Protein AF-A0A2G9TUS8-F1 (afdb_monomer_lite)

pLDDT: mean 71.27, std 21.04, range [25.28, 97.38]

InterPro domains:
  IPR000742 EGF-like domain [PS00022] (253-264)
  IPR000742 EGF-like domain [PS01186] (253-264)
  IPR001506 Peptidase M12A [PF01400] (153-227)
  IPR001506 Peptidase M12A [PS51864] (151-229)
  IPR024079 Metallopeptidase, catalytic domain superfamily [G3DSA:3.40.390.10] (150-230)

Secondary structure (DSSP, 8-state):
-----------------------PPPHHHHHHHHHHTTT--HHHHHHHHHHHHHHHHHHHHTT--S--------------S-----HHHHHHHTT-GGGSBTTTB---HHHHHHHHHHHTS--S-------TTS-PPGGG-------GGGB--TTS-HHHHGGGPPPPTTT----S---TT-TTSPPTTTT-SSS-SB--SSGGGTTTTT--SPPHHHHHHHHHHTTGGGGGSSS-----TT-EEETTEEEEEE--TT-BSTTS-BPPSSS--EEEE-SS--------S-TT--S--SS------EEEE-HHHHHHTGGG---S---

Foldseek 3Di:
DDDDDDDDDDDDDDDPPPPPDDPDAAPVNVVVCCVVQVNDDQVVLLVLLVVLVVLVVVVVVVVDPDDDDDDDDDDDDDDDDDPDDDLQVVLSNNSNLSSARNRRHNDHPVRSVVSVVVSVPPDDDDDDADDPPPPADVVNDDDDADDPVFFDCVQAPPVGCVVRDGDDPVVDDDPDDDDQQALPFAQQCPRGPDDGRTQDPDNVSNVSHNHNDHFPVNVVVVCVVSVLLVQLVPHAAQAPPPWGQDSVHRPATDEGPQFDDRRSPDGDDDAEDEAEDDPDDDDDDDDDDDPPDPDDDPDDDDHHYHYHYDPVNVVVCPVPDPDDDDD

Organism: Teladorsagia circumcincta (NCBI:txid45464)

Sequence (327 aa):
MNPKTYQAVATVASLFLLLDGVLGLSDDGRTSLIRALRGIDLDERFERLRSLRVVDLDQRSSLAATPMNTTEHGPTEASDGFGGGSIIEKNRLEGVDEYLFEGDINLTEEQLSALEASLNNHTSRRKRQASKTATLWANKKVFYYFDPSFVDLTNVPTENQHNYNKLAATESINYTPYEYGSVMHYDTRSFATSGQSLVPKTPRYLYTMGSQQISFYDIFLINSHYKCHGICAAKGAACVNGGKRNPKNCAVCICPAGYGGALCNLRPAGCGAVVTAGPTWKSKVVTLGHATNMGLRDTYAMCNDWIKVCWSILFRNKTRRTSYDSF

Structure (mmCIF, N/CA/C/O backbone):
data_AF-A0A2G9TUS8-F1
#
_entry.id   AF-A0A2G9TUS8-F1
#
loop_
_atom_site.group_PDB
_atom_site.id
_atom_site.type_symbol
_atom_site.label_atom_id
_atom_site.label_alt_id
_atom_site.label_comp_id
_atom_site.label_asym_id
_atom_site.label_entity_id
_atom_site.label_seq_id
_atom_site.pdbx_PDB_ins_code
_atom_site.Cartn_x
_atom_site.Cartn_y
_atom_site.Cartn_z
_atom_site.occupancy
_atom_site.B_iso_or_equiv
_atom_site.auth_seq_id
_atom_site.auth_comp_id
_atom_site.auth_asym_id
_atom_site.auth_atom_id
_atom_site.pdbx_PDB_model_num
ATOM 1 N N . MET A 1 1 ? 80.531 5.216 61.584 1.00 35.03 1 MET A N 1
ATOM 2 C CA . MET A 1 1 ? 80.504 6.349 60.634 1.00 35.03 1 MET A CA 1
ATOM 3 C C . MET A 1 1 ? 79.061 6.578 60.209 1.00 35.03 1 MET A C 1
ATOM 5 O O . MET A 1 1 ? 78.439 5.650 59.723 1.00 35.03 1 MET A O 1
ATOM 9 N N . ASN A 1 2 ? 78.527 7.771 60.454 1.00 38.47 2 ASN A N 1
ATOM 10 C CA . ASN A 1 2 ? 77.300 8.300 59.848 1.00 38.47 2 ASN A CA 1
ATOM 11 C C . ASN A 1 2 ? 77.746 9.577 59.111 1.00 38.47 2 ASN A C 1
ATOM 13 O O . ASN A 1 2 ? 78.620 10.266 59.654 1.00 38.47 2 ASN A O 1
ATOM 17 N N . PRO A 1 3 ? 77.240 9.889 57.905 1.00 44.94 3 PRO A N 1
ATOM 18 C CA . PRO A 1 3 ? 76.087 10.796 57.866 1.00 44.94 3 PRO A CA 1
ATOM 19 C C . PRO A 1 3 ? 75.086 10.586 56.698 1.00 44.94 3 PRO A C 1
ATOM 21 O O . PRO A 1 3 ? 75.502 10.434 55.559 1.00 44.94 3 PRO A O 1
ATOM 24 N N . LYS A 1 4 ? 73.787 10.761 57.023 1.00 36.94 4 LYS A N 1
ATOM 25 C CA . LYS A 1 4 ? 72.759 11.634 56.372 1.00 36.94 4 LYS A CA 1
ATOM 26 C C . LYS A 1 4 ? 72.312 11.271 54.926 1.00 36.94 4 LYS A C 1
ATOM 28 O O . LYS A 1 4 ? 73.134 10.998 54.075 1.00 36.94 4 LYS A O 1
ATOM 33 N N . THR A 1 5 ? 71.029 11.286 54.533 1.00 34.72 5 THR A N 1
ATOM 34 C CA . THR A 1 5 ? 69.904 12.158 54.939 1.00 34.72 5 THR A CA 1
ATOM 35 C C . THR A 1 5 ? 68.548 11.594 54.464 1.00 34.72 5 THR A C 1
ATOM 37 O O . THR A 1 5 ? 68.479 10.911 53.448 1.00 34.72 5 THR A O 1
ATOM 40 N N . TYR A 1 6 ? 67.488 11.925 55.207 1.00 36.06 6 TYR A N 1
ATOM 41 C CA . TYR A 1 6 ? 66.070 11.584 55.022 1.00 36.06 6 TYR A CA 1
ATOM 42 C C . TYR A 1 6 ? 65.321 12.543 54.073 1.00 36.06 6 TYR A C 1
ATOM 44 O O . TYR A 1 6 ? 65.581 13.741 54.118 1.00 36.06 6 TYR A O 1
ATOM 52 N N . GLN A 1 7 ? 64.300 12.036 53.369 1.00 33.19 7 GLN A N 1
ATOM 53 C CA . GLN A 1 7 ? 63.038 12.707 52.973 1.00 33.19 7 GLN A CA 1
ATOM 54 C C . GLN A 1 7 ? 62.068 11.572 52.568 1.00 33.19 7 GLN A C 1
ATOM 56 O O . GLN A 1 7 ? 62.453 10.729 51.770 1.00 33.19 7 GLN A O 1
ATOM 61 N N . ALA A 1 8 ? 60.922 11.298 53.195 1.00 32.16 8 ALA A N 1
ATOM 62 C CA . ALA A 1 8 ? 59.722 12.075 53.537 1.00 32.16 8 ALA A CA 1
ATOM 63 C C . ALA A 1 8 ? 58.527 11.453 52.778 1.00 32.16 8 ALA A C 1
ATOM 65 O O . ALA A 1 8 ? 58.544 11.306 51.561 1.00 32.16 8 ALA A O 1
ATOM 66 N N . VAL A 1 9 ? 57.521 11.037 53.546 1.00 40.06 9 VAL A N 1
ATOM 67 C CA . VAL A 1 9 ? 56.250 10.425 53.130 1.00 40.06 9 VAL A CA 1
ATOM 68 C C . VAL A 1 9 ? 55.369 11.452 52.409 1.00 40.06 9 VAL A C 1
ATOM 70 O O . VAL A 1 9 ? 55.213 12.553 52.931 1.00 40.06 9 VAL A O 1
ATOM 73 N N . ALA A 1 10 ? 54.722 11.081 51.295 1.00 31.47 10 ALA A N 1
ATOM 74 C CA . ALA A 1 10 ? 53.521 11.766 50.802 1.00 31.47 10 ALA A CA 1
ATOM 75 C C . ALA A 1 10 ? 52.644 10.872 49.889 1.00 31.47 10 ALA A C 1
ATOM 77 O O . ALA A 1 10 ? 52.992 10.582 48.752 1.00 31.47 10 ALA A O 1
ATOM 78 N N . THR A 1 11 ? 51.488 10.485 50.441 1.00 32.66 11 THR A N 1
ATOM 79 C CA . THR A 1 11 ? 50.141 10.483 49.827 1.00 32.66 11 THR A CA 1
ATOM 80 C C . THR A 1 11 ? 49.822 9.658 48.569 1.00 32.66 11 THR A C 1
ATOM 82 O O . THR A 1 11 ? 50.190 9.984 47.447 1.00 32.66 11 THR A O 1
ATOM 85 N N . VAL A 1 12 ? 48.952 8.671 48.811 1.00 41.38 12 VAL A N 1
ATOM 86 C CA . VAL A 1 12 ? 47.925 8.092 47.931 1.00 41.38 12 VAL A CA 1
ATOM 87 C C . VAL A 1 12 ? 47.166 9.170 47.146 1.00 41.38 12 VAL A C 1
ATOM 89 O O . VAL A 1 12 ? 46.595 10.058 47.773 1.00 41.38 12 VAL A O 1
ATOM 92 N N . ALA A 1 13 ? 47.078 9.039 45.819 1.00 32.06 13 ALA A N 1
ATOM 93 C CA . ALA A 1 13 ? 45.882 9.371 45.034 1.00 32.06 13 ALA A CA 1
ATOM 94 C C . ALA A 1 13 ? 46.041 8.946 43.563 1.00 32.06 13 ALA A C 1
ATOM 96 O O . ALA A 1 13 ? 46.988 9.345 42.895 1.00 32.06 13 ALA A O 1
ATOM 97 N N . SER A 1 14 ? 45.033 8.216 43.080 1.00 34.56 14 SER A N 1
ATOM 98 C CA . SER A 1 14 ? 44.522 8.260 41.704 1.00 34.56 14 SER A CA 1
ATOM 99 C C . SER A 1 14 ? 45.434 7.786 40.571 1.00 34.56 14 SER A C 1
ATOM 101 O O . SER A 1 14 ? 46.237 8.554 40.061 1.00 34.56 14 SER A O 1
ATOM 103 N N . LEU A 1 15 ? 45.195 6.563 40.077 1.00 34.81 15 LEU A N 1
ATOM 104 C CA . LEU A 1 15 ? 44.567 6.356 38.758 1.00 34.81 15 LEU A CA 1
ATOM 105 C C . LEU A 1 15 ? 44.289 4.854 38.527 1.00 34.81 15 LEU A C 1
ATOM 107 O O . LEU A 1 15 ? 44.941 4.195 37.726 1.00 34.81 15 LEU A O 1
ATOM 111 N N . PHE A 1 16 ? 43.303 4.293 39.232 1.00 33.28 16 PHE A N 1
ATOM 112 C CA . PHE A 1 16 ? 42.607 3.105 38.728 1.00 33.28 16 PHE A CA 1
ATOM 113 C C . PHE A 1 16 ? 41.528 3.602 37.762 1.00 33.28 16 PHE A C 1
ATOM 115 O O . PHE A 1 16 ? 40.381 3.794 38.151 1.00 33.28 16 PHE A O 1
ATOM 122 N N . LEU A 1 17 ? 41.910 3.875 36.513 1.00 31.77 17 LEU A N 1
ATOM 123 C CA . LEU A 1 17 ? 40.945 3.882 35.419 1.00 31.77 17 LEU A CA 1
ATOM 124 C C . LEU A 1 17 ? 40.905 2.466 34.858 1.00 31.77 17 LEU A C 1
ATOM 126 O O . LEU A 1 17 ? 41.783 2.035 34.112 1.00 31.77 17 LEU A O 1
ATOM 130 N N . LEU A 1 18 ? 39.887 1.743 35.319 1.00 34.03 18 LEU A N 1
ATOM 131 C CA . LEU A 1 18 ? 39.348 0.559 34.677 1.00 34.03 18 LEU A CA 1
ATOM 132 C C . LEU A 1 18 ? 39.069 0.912 33.212 1.00 34.03 18 LEU A C 1
ATOM 134 O O . LEU A 1 18 ? 38.181 1.707 32.910 1.00 34.03 18 LEU A O 1
ATOM 138 N N . LEU A 1 19 ? 39.866 0.345 32.311 1.00 34.72 19 LEU A N 1
ATOM 139 C CA . LEU A 1 19 ? 39.544 0.246 30.894 1.00 34.72 19 LEU A CA 1
ATOM 140 C C . LEU A 1 19 ? 38.446 -0.813 30.741 1.00 34.72 19 LEU A C 1
ATOM 142 O O . LEU A 1 19 ? 38.708 -1.943 30.338 1.00 34.72 19 LEU A O 1
ATOM 146 N N . ASP A 1 20 ? 37.220 -0.437 31.097 1.00 35.97 20 ASP A N 1
ATOM 147 C CA . ASP A 1 20 ? 36.034 -1.079 30.549 1.00 35.97 20 ASP A CA 1
ATOM 148 C C . ASP A 1 20 ? 35.869 -0.578 29.110 1.00 35.97 20 ASP A C 1
ATOM 150 O O . ASP A 1 20 ? 35.885 0.625 28.842 1.00 35.97 20 ASP A O 1
ATOM 154 N N . GLY A 1 21 ? 35.783 -1.519 28.171 1.00 37.66 21 GLY A N 1
ATOM 155 C CA . GLY A 1 21 ? 35.697 -1.280 26.732 1.00 37.66 21 GLY A CA 1
ATOM 156 C C . GLY A 1 21 ? 34.383 -0.634 26.296 1.00 37.66 21 GLY A C 1
ATOM 157 O O . GLY A 1 21 ? 33.575 -1.269 25.623 1.00 37.66 21 GL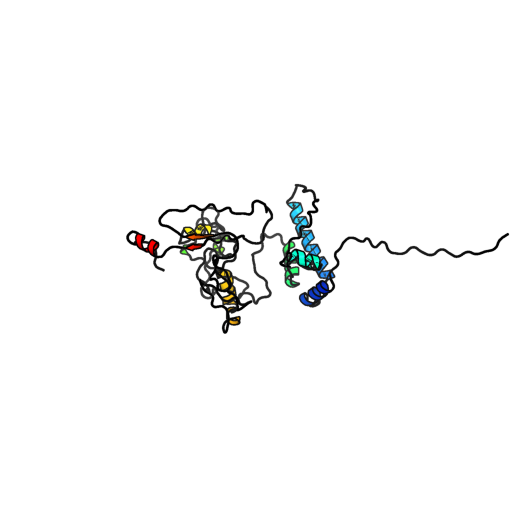Y A O 1
ATOM 158 N N . VAL A 1 22 ? 34.193 0.637 26.639 1.00 45.22 22 VAL A N 1
ATOM 159 C CA . VAL A 1 22 ? 33.219 1.516 25.996 1.00 45.22 22 VAL A CA 1
ATOM 160 C C . VAL A 1 22 ? 33.904 2.089 24.760 1.00 45.22 22 VAL A C 1
ATOM 162 O O . VAL A 1 22 ? 34.866 2.851 24.870 1.00 45.22 22 VAL A O 1
ATOM 165 N N . LEU A 1 23 ? 33.443 1.701 23.570 1.00 54.19 23 LEU A N 1
ATOM 166 C CA . LEU A 1 23 ? 33.715 2.470 22.357 1.00 54.19 23 LEU A CA 1
ATOM 167 C C . LEU A 1 23 ? 33.074 3.844 22.572 1.00 54.19 23 LEU A C 1
ATOM 169 O O . LEU A 1 23 ? 31.870 4.006 22.409 1.00 54.19 23 LEU A O 1
ATOM 173 N N . GLY A 1 24 ? 33.868 4.795 23.061 1.00 69.38 24 GLY A N 1
ATOM 174 C CA . GLY A 1 24 ? 33.411 6.151 23.318 1.00 69.38 24 GLY A CA 1
ATOM 175 C C . GLY A 1 24 ? 32.901 6.797 22.034 1.00 69.38 24 GLY A C 1
ATOM 176 O O . GLY A 1 24 ? 33.440 6.558 20.954 1.00 69.38 24 GLY A O 1
ATOM 177 N N . LEU A 1 25 ? 31.863 7.619 22.175 1.00 81.44 25 LEU A N 1
ATOM 178 C CA . LEU A 1 25 ? 31.284 8.425 21.105 1.00 81.44 25 LEU A CA 1
ATOM 179 C C . LEU A 1 25 ? 32.381 9.142 20.296 1.00 81.44 25 LEU A C 1
ATOM 181 O O . LEU A 1 25 ? 33.168 9.899 20.870 1.00 81.44 25 LEU A O 1
ATOM 185 N N . SER A 1 26 ? 32.419 8.919 18.977 1.00 84.44 26 SER A N 1
ATOM 186 C CA . SER A 1 26 ? 33.416 9.541 18.093 1.00 84.44 26 SER A CA 1
ATOM 187 C C . SER A 1 26 ? 33.215 11.063 18.003 1.00 84.44 26 SER A C 1
ATOM 189 O O . SER A 1 26 ? 32.113 11.565 18.239 1.00 84.44 26 SER A O 1
ATOM 191 N N . ASP A 1 27 ? 34.248 11.830 17.632 1.00 81.44 27 ASP A N 1
ATOM 192 C CA . ASP A 1 27 ? 34.130 13.293 17.463 1.00 81.44 27 ASP A CA 1
ATOM 193 C C . ASP A 1 27 ? 33.103 13.670 16.375 1.00 81.44 27 ASP A C 1
ATOM 195 O O . ASP A 1 27 ? 32.313 14.615 16.526 1.00 81.44 27 ASP A O 1
ATOM 199 N N . ASP A 1 28 ? 33.063 12.884 15.297 1.00 78.38 28 ASP A N 1
ATOM 200 C CA . ASP A 1 28 ? 32.096 13.021 14.208 1.00 78.38 28 ASP A CA 1
ATOM 201 C C . ASP A 1 28 ? 30.682 12.629 14.662 1.00 78.38 28 ASP A C 1
ATOM 203 O O . ASP A 1 28 ? 29.716 13.351 14.384 1.00 78.38 28 ASP A O 1
ATOM 207 N N . GLY A 1 29 ? 30.556 11.544 15.432 1.00 80.75 29 GLY A N 1
ATOM 208 C CA . GLY A 1 29 ? 29.318 11.098 16.065 1.00 80.75 29 GLY A CA 1
ATOM 209 C C . GLY A 1 29 ? 28.758 12.145 17.026 1.00 80.75 29 GLY A C 1
ATOM 210 O O . GLY A 1 29 ? 27.589 12.526 16.921 1.00 80.75 29 GLY A O 1
ATOM 211 N N . ARG A 1 30 ? 29.605 12.708 17.894 1.00 84.44 30 ARG A N 1
ATOM 212 C CA . ARG A 1 30 ? 29.262 13.791 18.828 1.00 84.44 30 ARG A CA 1
ATOM 213 C C . ARG A 1 30 ? 28.792 15.035 18.091 1.00 84.44 30 ARG A C 1
ATOM 215 O O . ARG A 1 30 ? 27.745 15.591 18.425 1.00 84.44 30 ARG A O 1
ATOM 222 N N . THR A 1 31 ? 29.511 15.454 17.054 1.00 80.50 31 THR A N 1
ATOM 223 C CA . THR A 1 31 ? 29.123 16.614 16.239 1.00 80.50 31 THR A CA 1
ATOM 224 C C . THR A 1 31 ? 27.794 16.376 15.516 1.00 80.50 31 THR A C 1
ATOM 226 O O . THR A 1 31 ? 26.945 17.272 15.439 1.00 80.50 31 THR A O 1
ATOM 229 N N . SER A 1 32 ? 27.593 15.164 14.995 1.00 80.88 32 SER A N 1
ATOM 230 C CA . SER A 1 32 ? 26.357 14.751 14.327 1.00 80.88 32 SER A CA 1
ATOM 231 C C . SER A 1 32 ? 25.165 14.763 15.287 1.00 80.88 32 SER A C 1
ATOM 233 O O . SER A 1 32 ? 24.123 15.338 14.960 1.00 80.88 32 SER A O 1
ATOM 235 N N . LEU A 1 33 ? 25.337 14.223 16.497 1.00 82.56 33 LEU A N 1
ATOM 236 C CA . LEU A 1 33 ? 24.318 14.215 17.543 1.00 82.56 33 LEU A CA 1
ATOM 237 C C . LEU A 1 33 ? 23.973 15.627 18.008 1.00 82.56 33 LEU A C 1
ATOM 239 O O . LEU A 1 33 ? 22.803 15.982 17.979 1.00 82.56 33 LEU A O 1
ATOM 243 N N . ILE A 1 34 ? 24.949 16.476 18.341 1.00 81.19 34 ILE A N 1
ATOM 244 C CA . ILE A 1 34 ? 24.683 17.861 18.779 1.00 81.19 34 ILE A CA 1
ATOM 245 C C . ILE A 1 34 ? 23.877 18.628 17.720 1.00 81.19 34 ILE A C 1
ATOM 247 O O . ILE A 1 34 ? 22.923 19.342 18.044 1.00 81.19 34 ILE A O 1
ATOM 251 N N . ARG A 1 35 ? 24.212 18.441 16.436 1.00 77.69 35 ARG A N 1
ATOM 252 C CA . ARG A 1 35 ? 23.471 19.040 15.318 1.00 77.69 35 ARG A CA 1
ATOM 253 C C . ARG A 1 35 ? 22.051 18.485 15.210 1.00 77.69 35 ARG A C 1
ATOM 255 O O . ARG A 1 35 ? 21.108 19.254 15.028 1.00 77.69 35 ARG A O 1
ATOM 262 N N . ALA A 1 36 ? 21.895 17.165 15.290 1.00 76.56 36 ALA A N 1
ATOM 263 C CA . ALA A 1 36 ? 20.604 16.496 15.157 1.00 76.56 36 ALA A CA 1
ATOM 264 C C . ALA A 1 36 ? 19.669 16.787 16.342 1.00 76.56 36 ALA A C 1
ATOM 266 O O . ALA A 1 36 ? 18.457 16.898 16.162 1.00 76.56 36 ALA A O 1
ATOM 267 N N . LEU A 1 37 ? 20.248 16.951 17.529 1.00 78.50 37 LEU A N 1
ATOM 268 C CA . LEU A 1 37 ? 19.573 17.125 18.807 1.00 78.50 37 LEU A CA 1
ATOM 269 C C . LEU A 1 37 ? 19.463 18.595 19.236 1.00 78.50 37 LEU A C 1
ATOM 271 O O . LEU A 1 37 ? 18.977 18.887 20.315 1.00 78.50 37 LEU A O 1
ATOM 275 N N . ARG A 1 38 ? 19.859 19.555 18.393 1.00 78.06 38 ARG A N 1
ATOM 276 C CA . ARG A 1 38 ? 19.571 20.992 18.588 1.00 78.06 38 ARG A CA 1
ATOM 277 C C . ARG A 1 38 ? 19.943 21.538 19.983 1.00 78.06 38 ARG A C 1
ATOM 279 O O . ARG A 1 38 ? 19.235 22.393 20.506 1.00 78.06 38 ARG A O 1
ATOM 286 N N . GLY A 1 39 ? 21.053 21.072 20.559 1.00 68.56 39 GLY A N 1
ATOM 287 C CA . GLY A 1 39 ? 21.553 21.544 21.858 1.00 68.56 39 GLY A CA 1
ATOM 288 C C . GLY A 1 39 ? 21.002 20.822 23.092 1.00 68.56 39 GLY A C 1
ATOM 289 O O . GLY A 1 39 ? 21.177 21.328 24.195 1.00 68.56 39 GLY A O 1
ATOM 290 N N . ILE A 1 40 ? 20.352 19.668 22.920 1.00 78.88 40 ILE A N 1
ATOM 291 C CA . ILE A 1 40 ? 20.007 18.761 24.027 1.00 78.88 40 ILE A CA 1
ATOM 292 C C . ILE A 1 40 ? 21.286 18.206 24.661 1.00 78.88 40 ILE A C 1
ATOM 294 O O . ILE A 1 40 ? 22.248 17.886 23.954 1.00 78.88 40 ILE A O 1
ATOM 298 N N . ASP A 1 41 ? 21.268 18.079 25.986 1.00 83.75 41 ASP A N 1
ATOM 299 C CA . AS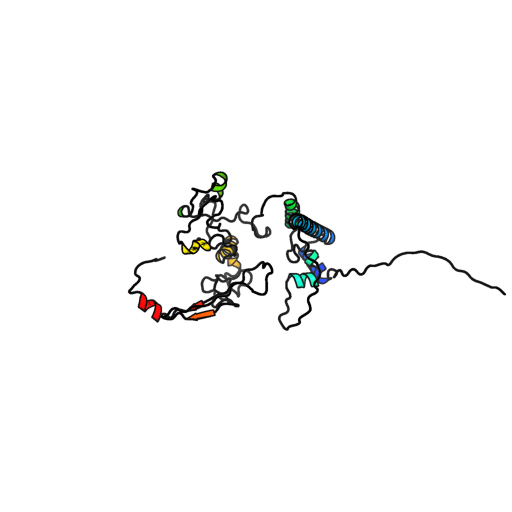P A 1 41 ? 22.347 17.465 26.747 1.00 83.75 41 ASP A CA 1
ATOM 300 C C . ASP A 1 41 ? 22.444 15.962 26.435 1.00 83.75 41 ASP A C 1
ATOM 302 O O . ASP A 1 41 ? 21.472 15.208 26.543 1.00 83.75 41 ASP A O 1
ATOM 306 N N . LEU A 1 42 ? 23.618 15.535 25.965 1.00 83.50 42 LEU A N 1
ATOM 307 C CA . LEU A 1 42 ? 23.821 14.161 25.503 1.00 83.50 42 LEU A CA 1
ATOM 308 C C . LEU A 1 42 ? 23.787 13.162 26.662 1.00 83.50 42 LEU A C 1
ATOM 310 O O . LEU A 1 42 ? 23.296 12.050 26.467 1.00 83.50 42 LEU A O 1
ATOM 314 N N . ASP A 1 43 ? 24.259 13.558 27.843 1.00 82.75 43 ASP A N 1
ATOM 315 C CA . ASP A 1 43 ? 24.326 12.687 29.015 1.00 82.75 43 ASP A CA 1
ATOM 316 C C . ASP A 1 43 ? 22.918 12.468 29.591 1.00 82.75 43 ASP A C 1
ATOM 318 O O . ASP A 1 43 ? 22.518 11.330 29.845 1.00 82.75 43 ASP A O 1
ATOM 322 N N . GLU A 1 44 ? 22.104 13.527 29.671 1.00 84.19 44 GLU A N 1
ATOM 323 C CA . GLU A 1 44 ? 20.685 13.432 30.033 1.00 84.19 44 GLU A CA 1
ATOM 324 C C . GLU A 1 44 ? 19.925 12.503 29.077 1.00 84.19 44 GLU A C 1
ATOM 326 O O . GLU A 1 44 ? 19.169 11.622 29.500 1.00 84.19 44 GLU A O 1
ATOM 331 N N . ARG A 1 45 ? 20.138 12.662 27.768 1.00 84.81 45 ARG A N 1
ATOM 332 C CA . ARG A 1 45 ? 19.468 11.837 26.759 1.00 84.81 45 ARG A CA 1
ATOM 333 C C . ARG A 1 45 ? 19.888 10.370 26.834 1.00 84.81 45 ARG A C 1
ATOM 335 O O . ARG A 1 45 ? 19.036 9.489 26.683 1.00 84.81 45 ARG A O 1
ATOM 342 N N . PHE A 1 46 ? 21.174 10.110 27.046 1.00 85.31 46 PHE A N 1
ATOM 343 C CA . PHE A 1 46 ? 21.701 8.763 27.228 1.00 85.31 46 PHE A CA 1
ATOM 344 C C . PHE A 1 46 ? 21.037 8.072 28.423 1.00 85.31 46 PHE A C 1
ATOM 346 O O . PHE A 1 46 ? 20.502 6.973 28.273 1.00 85.31 46 PHE A O 1
ATOM 353 N N . GLU A 1 47 ? 20.965 8.738 29.578 1.00 84.88 47 GLU A N 1
ATOM 354 C CA . GLU A 1 47 ? 20.347 8.166 30.780 1.00 84.88 47 GLU A CA 1
ATOM 355 C C . GLU A 1 47 ? 18.847 7.900 30.606 1.00 84.88 47 GLU A C 1
ATOM 357 O O . GLU A 1 47 ? 18.337 6.847 31.001 1.00 84.88 47 GLU A O 1
ATOM 362 N N . ARG A 1 48 ? 18.129 8.797 29.926 1.00 87.44 48 ARG A N 1
ATOM 363 C CA . ARG A 1 48 ? 16.711 8.593 29.594 1.00 87.44 48 ARG A CA 1
ATOM 364 C C . ARG A 1 48 ? 16.498 7.365 28.715 1.00 87.44 48 ARG A C 1
ATOM 366 O O . ARG A 1 48 ? 15.680 6.502 29.041 1.00 87.44 48 ARG A O 1
ATOM 373 N N . LEU A 1 49 ? 17.275 7.220 27.645 1.00 84.06 49 LEU A N 1
ATOM 374 C CA . LEU A 1 49 ? 17.217 6.041 26.776 1.00 84.06 49 LEU A CA 1
ATOM 375 C C . LEU A 1 49 ? 17.647 4.759 27.499 1.00 84.06 49 LEU A C 1
ATOM 377 O O . LEU A 1 49 ? 17.037 3.708 27.289 1.00 84.06 49 LEU A O 1
ATOM 381 N N . ARG A 1 50 ? 18.643 4.836 28.385 1.00 83.12 50 ARG A N 1
ATOM 382 C CA . ARG A 1 50 ? 19.067 3.722 29.237 1.00 83.12 50 ARG A CA 1
ATOM 383 C C . ARG A 1 50 ? 17.941 3.273 30.167 1.00 83.12 50 ARG A C 1
ATOM 385 O O . ARG A 1 50 ? 17.661 2.078 30.236 1.00 83.12 50 ARG A O 1
ATOM 392 N N . SER A 1 51 ? 17.253 4.211 30.816 1.00 80.06 51 SER A N 1
ATOM 393 C CA . SER A 1 51 ? 16.119 3.921 31.703 1.00 80.06 51 SER A CA 1
ATOM 394 C C . SER A 1 51 ? 14.976 3.205 30.970 1.00 80.06 51 SER A C 1
ATOM 396 O O . SER A 1 51 ? 14.436 2.220 31.472 1.00 80.06 51 SER A O 1
ATOM 398 N N . LEU A 1 52 ? 14.683 3.613 29.729 1.00 73.81 52 LEU A N 1
ATOM 399 C CA . LEU A 1 52 ? 13.686 2.964 28.875 1.00 73.81 52 LEU A CA 1
ATOM 400 C C . LEU A 1 52 ? 14.067 1.522 28.518 1.00 73.81 52 LEU A C 1
ATOM 402 O O . LEU A 1 52 ? 13.204 0.646 28.518 1.00 73.81 52 LEU A O 1
ATOM 406 N N . ARG A 1 53 ? 15.354 1.265 28.244 1.00 72.00 53 ARG A N 1
ATOM 407 C CA . ARG A 1 53 ? 15.866 -0.084 27.941 1.00 72.00 53 ARG A CA 1
ATOM 408 C C . ARG A 1 53 ? 15.779 -1.020 29.155 1.00 72.00 53 ARG A C 1
ATOM 410 O O . ARG A 1 53 ? 15.489 -2.199 28.985 1.00 72.00 53 ARG A O 1
ATOM 417 N N . VAL A 1 54 ? 15.999 -0.514 30.372 1.00 65.38 54 VAL A N 1
ATOM 418 C CA . VAL A 1 54 ? 15.915 -1.312 31.613 1.00 65.38 54 VAL A CA 1
ATOM 419 C C . VAL A 1 54 ? 14.472 -1.735 31.917 1.00 65.38 54 VAL A C 1
ATOM 421 O O . VAL A 1 54 ? 14.236 -2.893 32.252 1.00 65.38 54 VAL A O 1
ATOM 424 N N . VAL A 1 55 ? 13.493 -0.846 31.728 1.00 59.28 55 VAL A N 1
ATOM 425 C CA . VAL A 1 55 ? 12.068 -1.167 31.952 1.00 59.28 55 VAL A CA 1
ATOM 426 C C . VAL A 1 55 ? 11.558 -2.243 30.978 1.00 59.28 55 VAL A C 1
ATOM 428 O O . VAL A 1 55 ? 10.759 -3.097 31.364 1.00 59.28 55 VAL A O 1
ATOM 431 N N . ASP A 1 56 ? 12.046 -2.248 29.734 1.00 52.25 56 ASP A N 1
ATOM 432 C CA . ASP A 1 56 ? 11.720 -3.286 28.741 1.00 52.25 56 ASP A CA 1
ATOM 433 C C . ASP A 1 56 ? 12.297 -4.669 29.127 1.00 52.25 56 ASP A C 1
ATOM 435 O O . ASP A 1 56 ? 11.676 -5.712 28.896 1.00 52.25 56 ASP A O 1
ATOM 439 N N . LEU A 1 57 ? 13.453 -4.693 29.803 1.00 53.97 57 LEU A N 1
ATOM 440 C CA . LEU A 1 57 ? 14.064 -5.919 30.334 1.00 53.97 57 LEU A CA 1
ATOM 441 C C . LEU A 1 57 ? 13.307 -6.478 31.550 1.00 53.97 57 LEU A C 1
ATOM 443 O O . LEU A 1 57 ? 13.112 -7.693 31.623 1.00 53.97 57 LEU A O 1
ATOM 447 N N . ASP A 1 58 ? 12.813 -5.627 32.453 1.00 51.75 58 ASP A N 1
ATOM 448 C CA . ASP A 1 58 ? 11.988 -6.055 33.595 1.00 51.75 58 ASP A CA 1
ATOM 449 C C . ASP A 1 58 ? 10.602 -6.564 33.162 1.00 51.75 58 ASP A C 1
ATOM 451 O O . ASP A 1 58 ? 10.095 -7.552 33.699 1.00 51.75 58 ASP A O 1
ATOM 455 N N . GLN A 1 59 ? 10.000 -5.975 32.122 1.00 50.34 59 GLN A N 1
ATOM 456 C CA . GLN A 1 59 ? 8.771 -6.522 31.534 1.00 50.34 59 GLN A CA 1
ATOM 457 C C . GLN A 1 59 ? 9.005 -7.880 30.857 1.00 50.34 59 GLN A C 1
ATOM 459 O O . GLN A 1 59 ? 8.156 -8.768 30.969 1.00 50.34 59 GLN A O 1
ATOM 464 N N . ARG A 1 60 ? 10.162 -8.094 30.216 1.00 42.84 60 ARG A N 1
ATOM 465 C CA . ARG A 1 60 ? 10.543 -9.406 29.661 1.00 42.84 60 ARG A CA 1
ATOM 466 C C . ARG A 1 60 ? 10.865 -10.450 30.730 1.00 42.84 60 ARG A C 1
ATOM 468 O O . ARG A 1 60 ? 10.530 -11.615 30.524 1.00 42.84 60 ARG A O 1
ATOM 475 N N . SER A 1 61 ? 11.454 -10.065 31.865 1.00 43.88 61 SER A N 1
ATOM 476 C CA . SER A 1 61 ? 11.758 -11.000 32.962 1.00 43.88 61 SER A CA 1
ATOM 477 C C . SER A 1 61 ? 10.484 -11.554 33.617 1.00 43.88 61 SER A C 1
ATOM 479 O O . SER A 1 61 ? 10.436 -12.731 33.972 1.00 43.88 61 SER A O 1
ATOM 481 N N . SER A 1 62 ? 9.399 -10.767 33.645 1.00 42.16 62 SER A N 1
ATOM 482 C CA . SER A 1 62 ? 8.078 -11.214 34.119 1.00 42.16 62 SER A CA 1
ATOM 483 C C . SER A 1 62 ? 7.387 -12.263 33.223 1.00 42.16 62 SER A C 1
ATOM 485 O O . SER A 1 62 ? 6.392 -12.862 33.630 1.00 42.16 62 SER A O 1
ATOM 487 N N . LEU A 1 63 ? 7.918 -12.521 32.019 1.00 43.78 63 LEU A N 1
ATOM 488 C CA . LEU A 1 63 ? 7.349 -13.435 31.018 1.00 43.78 63 LEU A CA 1
ATOM 489 C C . LEU A 1 63 ? 8.313 -14.548 30.562 1.00 43.78 63 LEU A C 1
ATOM 491 O O . LEU A 1 63 ? 7.957 -15.325 29.676 1.00 43.78 63 LEU A O 1
ATOM 495 N N . ALA A 1 64 ? 9.501 -14.675 31.160 1.00 33.88 64 ALA A N 1
ATOM 496 C CA . ALA A 1 64 ? 10.489 -15.674 30.751 1.00 33.88 64 ALA A CA 1
ATOM 497 C C . ALA A 1 64 ? 11.147 -16.370 31.952 1.00 33.88 64 ALA A C 1
ATOM 499 O O . ALA A 1 64 ? 12.242 -16.022 32.382 1.00 33.88 64 ALA A O 1
ATOM 500 N N . ALA A 1 65 ? 10.507 -17.431 32.445 1.00 33.53 65 ALA A N 1
ATOM 501 C CA . ALA A 1 65 ? 11.180 -18.460 33.229 1.00 33.53 65 ALA A CA 1
ATOM 502 C C . ALA A 1 65 ? 11.778 -19.527 32.292 1.00 33.53 65 ALA A C 1
ATOM 504 O O . ALA A 1 65 ? 11.268 -20.640 32.226 1.00 33.53 65 ALA A O 1
ATOM 505 N N . THR A 1 66 ? 12.864 -19.190 31.586 1.00 31.48 66 THR A N 1
ATOM 506 C CA . THR A 1 66 ? 13.827 -20.182 31.067 1.00 31.48 66 THR A CA 1
ATOM 507 C C . THR A 1 66 ? 15.187 -19.507 30.846 1.00 31.48 66 THR A C 1
ATOM 509 O O . THR A 1 66 ? 15.251 -18.542 30.085 1.00 31.48 66 THR A O 1
ATOM 512 N N . PRO A 1 67 ? 16.286 -19.959 31.479 1.00 30.09 67 PRO A N 1
ATOM 513 C CA . PRO A 1 67 ? 17.580 -19.299 31.342 1.00 30.09 67 PRO A CA 1
ATOM 514 C C . PRO A 1 67 ? 18.224 -19.676 30.002 1.00 30.09 67 PRO A C 1
ATOM 516 O O . PRO A 1 67 ? 18.448 -20.856 29.731 1.00 30.09 67 PRO A O 1
ATOM 519 N N . MET A 1 68 ? 18.539 -18.681 29.169 1.00 26.33 68 MET A N 1
ATOM 520 C CA . MET A 1 68 ? 19.371 -18.873 27.981 1.00 26.33 68 MET A CA 1
ATOM 521 C C . MET A 1 68 ? 20.753 -18.276 28.243 1.00 26.33 68 MET A C 1
ATOM 523 O O . MET A 1 68 ? 20.904 -17.094 28.539 1.00 26.33 68 MET A O 1
ATOM 527 N N . ASN A 1 69 ? 21.738 -19.166 28.202 1.00 26.73 69 ASN A N 1
ATOM 528 C CA . ASN A 1 69 ? 23.139 -18.953 28.521 1.00 26.73 69 ASN A CA 1
ATOM 529 C C . ASN A 1 69 ? 23.760 -17.935 27.547 1.00 26.73 69 ASN A C 1
ATOM 531 O O . ASN A 1 69 ? 23.746 -18.144 26.335 1.00 26.73 69 ASN A O 1
ATOM 535 N N . THR A 1 70 ? 24.300 -16.834 28.067 1.00 30.84 70 THR A N 1
ATOM 536 C CA . THR A 1 70 ? 25.062 -15.850 27.294 1.00 30.84 70 THR A CA 1
ATOM 537 C C . THR A 1 70 ? 26.487 -16.335 27.100 1.00 30.84 70 THR A C 1
ATOM 539 O O . THR A 1 70 ? 27.318 -16.165 27.983 1.00 30.84 70 THR A O 1
ATOM 542 N N . THR A 1 71 ? 26.776 -16.867 25.923 1.00 34.09 71 THR A N 1
ATOM 543 C CA . THR A 1 71 ? 28.106 -16.841 25.310 1.00 34.09 71 THR A CA 1
ATOM 544 C C . THR A 1 71 ? 27.913 -17.201 23.856 1.00 34.09 71 THR A C 1
ATOM 546 O O . THR A 1 71 ? 27.516 -18.325 23.588 1.00 34.09 71 THR A O 1
ATOM 549 N N . GLU A 1 72 ? 28.207 -16.279 22.943 1.00 25.28 72 GLU A N 1
ATOM 550 C CA . GLU A 1 72 ? 28.870 -16.630 21.686 1.00 25.28 72 GLU A CA 1
ATOM 551 C C . GLU A 1 72 ? 29.389 -15.363 20.996 1.00 25.28 72 GLU A C 1
ATOM 553 O O . GLU A 1 72 ? 28.656 -14.556 20.426 1.00 25.28 72 GLU A O 1
ATOM 558 N N . HIS A 1 73 ? 30.707 -15.185 21.105 1.00 36.81 73 HIS A N 1
ATOM 559 C CA . HIS A 1 73 ? 31.506 -14.546 20.071 1.00 36.81 73 HIS A CA 1
ATOM 560 C C . HIS A 1 73 ? 31.354 -15.362 18.782 1.00 36.81 73 HIS A C 1
ATOM 562 O O . HIS A 1 73 ? 31.612 -16.564 18.786 1.00 36.81 73 HIS A O 1
ATOM 568 N N . GLY A 1 74 ? 30.971 -14.703 17.690 1.00 26.31 74 GLY A N 1
ATOM 569 C CA . GLY A 1 74 ? 30.976 -15.265 16.341 1.00 26.31 74 GLY A CA 1
ATOM 570 C C . GLY A 1 74 ? 31.901 -14.450 15.431 1.00 26.31 74 GLY A C 1
ATOM 571 O O . GLY A 1 74 ? 32.002 -13.238 15.626 1.00 26.31 74 GLY A O 1
ATOM 572 N N . PRO A 1 75 ? 32.617 -15.090 14.491 1.00 33.00 75 PRO A N 1
ATOM 573 C CA . PRO A 1 75 ? 33.848 -14.564 13.927 1.00 33.00 75 PRO A CA 1
ATOM 574 C C . PRO A 1 75 ? 33.625 -13.646 12.722 1.00 33.00 75 PRO A C 1
ATOM 576 O O . PRO A 1 75 ? 32.640 -13.733 11.993 1.00 33.00 75 PRO A O 1
ATOM 579 N N . THR A 1 76 ? 34.620 -12.790 12.517 1.00 34.38 76 THR A N 1
ATOM 580 C CA . THR A 1 76 ? 34.889 -12.006 11.312 1.00 34.38 76 THR A CA 1
ATOM 581 C C . THR A 1 76 ? 34.891 -12.869 10.047 1.00 34.38 76 THR A C 1
ATOM 583 O O . THR A 1 76 ? 35.741 -13.749 9.917 1.00 34.38 76 THR A O 1
ATOM 586 N N . GLU A 1 77 ? 34.044 -12.541 9.070 1.00 27.75 77 GLU A N 1
ATOM 587 C CA . GLU A 1 77 ? 34.271 -12.893 7.666 1.00 27.75 77 GLU A CA 1
ATOM 588 C C . GLU A 1 77 ? 34.288 -11.620 6.817 1.00 27.75 77 GLU A C 1
ATOM 590 O O . GLU A 1 77 ? 33.294 -10.907 6.679 1.00 27.75 77 GLU A O 1
ATOM 595 N N . ALA A 1 78 ? 35.461 -11.337 6.255 1.00 33.31 78 ALA A N 1
ATOM 596 C CA . ALA A 1 78 ? 35.647 -10.344 5.217 1.00 33.31 78 ALA A CA 1
ATOM 597 C C . ALA A 1 78 ? 35.141 -10.908 3.880 1.00 33.31 78 ALA A C 1
ATOM 599 O O . ALA A 1 78 ? 35.608 -11.953 3.429 1.00 33.31 78 ALA A O 1
ATOM 600 N N . SER A 1 79 ? 34.239 -10.189 3.211 1.00 31.66 79 SER A N 1
ATOM 601 C CA . SER A 1 79 ? 34.100 -10.269 1.756 1.00 31.66 79 SER A CA 1
ATOM 602 C C . SER A 1 79 ? 33.745 -8.903 1.166 1.00 31.66 79 SER A C 1
ATOM 604 O O . SER A 1 79 ? 32.991 -8.117 1.735 1.00 31.66 79 SER A O 1
ATOM 606 N N . ASP A 1 80 ? 34.404 -8.630 0.047 1.00 31.38 80 ASP A N 1
ATOM 607 C CA . ASP A 1 80 ? 34.507 -7.379 -0.691 1.00 31.38 80 ASP A CA 1
ATOM 608 C C . ASP A 1 80 ? 33.188 -6.641 -0.983 1.00 31.38 80 ASP A C 1
ATOM 610 O O . ASP A 1 80 ? 32.224 -7.199 -1.505 1.00 31.38 80 ASP A O 1
ATOM 614 N N . GLY A 1 81 ? 33.249 -5.311 -0.852 1.00 38.59 81 GLY A N 1
ATOM 615 C CA . GLY A 1 81 ? 32.943 -4.487 -2.021 1.00 38.59 81 GLY A CA 1
ATOM 616 C C . GLY A 1 81 ? 31.556 -3.864 -2.165 1.00 38.59 81 GLY A C 1
ATOM 617 O O . GLY A 1 81 ? 31.182 -3.580 -3.291 1.00 38.59 81 GLY A O 1
ATOM 618 N N . PHE A 1 82 ? 30.817 -3.572 -1.093 1.00 33.72 82 PHE A N 1
ATOM 619 C CA . PHE A 1 82 ? 29.856 -2.452 -1.061 1.00 33.72 82 PHE A CA 1
ATOM 620 C C . PHE A 1 82 ? 29.789 -1.931 0.376 1.00 33.72 82 PHE A C 1
ATOM 622 O O . PHE A 1 82 ? 29.149 -2.523 1.239 1.00 33.72 82 PHE A O 1
ATOM 629 N N . GLY A 1 83 ? 30.517 -0.844 0.643 1.00 40.56 83 GLY A N 1
ATOM 630 C CA . GLY A 1 83 ? 30.680 -0.257 1.971 1.00 40.56 83 GLY A CA 1
ATOM 631 C C . GLY A 1 83 ? 29.356 0.197 2.578 1.00 40.56 83 GLY A C 1
ATOM 632 O O . GLY A 1 83 ? 28.920 1.338 2.417 1.00 40.56 83 GLY A O 1
ATOM 633 N N . GLY A 1 84 ? 28.718 -0.695 3.321 1.00 39.12 84 GLY A N 1
ATOM 634 C CA . GLY A 1 84 ? 27.573 -0.341 4.122 1.00 39.12 84 GLY A CA 1
ATOM 635 C C . GLY A 1 84 ? 27.132 -1.458 5.038 1.00 39.12 84 GLY A C 1
ATOM 636 O O . GLY A 1 84 ? 26.131 -2.099 4.740 1.00 39.12 84 GLY A O 1
ATOM 637 N N . GLY A 1 85 ? 27.837 -1.637 6.159 1.00 54.06 85 GLY A N 1
ATOM 638 C CA . GLY A 1 85 ? 27.300 -2.375 7.304 1.00 54.06 85 GLY A CA 1
ATOM 639 C C . GLY A 1 85 ? 25.897 -1.883 7.676 1.00 54.06 85 GLY A C 1
ATOM 640 O O . GLY A 1 85 ? 25.479 -0.790 7.260 1.00 54.06 85 GLY A O 1
ATOM 641 N N . SER A 1 86 ? 25.164 -2.702 8.434 1.00 67.62 86 SER A N 1
ATOM 642 C CA . SER A 1 86 ? 23.827 -2.342 8.926 1.00 67.62 86 SER A CA 1
ATOM 643 C C . SER A 1 86 ? 23.857 -0.945 9.551 1.00 67.62 86 SER A C 1
ATOM 645 O O . SER A 1 86 ? 24.864 -0.555 10.140 1.00 67.62 86 SER A O 1
ATOM 647 N N . ILE A 1 87 ? 22.768 -0.177 9.453 1.00 66.81 87 ILE A N 1
ATOM 648 C CA . ILE A 1 87 ? 22.690 1.136 10.115 1.00 66.81 87 ILE A CA 1
ATOM 649 C C . ILE A 1 87 ? 23.028 1.021 11.608 1.00 66.81 87 ILE A C 1
ATOM 651 O O . ILE A 1 87 ? 23.733 1.868 12.138 1.00 66.81 87 ILE A O 1
ATOM 655 N N . ILE A 1 88 ? 22.640 -0.092 12.232 1.00 70.12 88 ILE A N 1
ATOM 656 C CA . ILE A 1 88 ? 22.958 -0.432 13.621 1.00 70.12 88 ILE A CA 1
ATOM 657 C C . ILE A 1 88 ? 24.471 -0.600 13.814 1.00 70.12 88 ILE A C 1
ATOM 659 O O . ILE A 1 88 ? 25.044 -0.084 14.764 1.00 70.12 88 ILE A O 1
ATOM 663 N N . GLU A 1 89 ? 25.138 -1.291 12.892 1.00 72.75 89 GLU A N 1
ATOM 664 C CA . GLU A 1 89 ? 26.581 -1.537 12.945 1.00 72.75 89 GLU A CA 1
ATOM 665 C C . GLU A 1 89 ? 27.378 -0.248 12.735 1.00 72.75 89 GLU A C 1
ATOM 667 O O . GLU A 1 89 ? 28.316 0.028 13.474 1.00 72.75 89 GLU A O 1
ATOM 672 N N . LYS A 1 90 ? 26.953 0.593 11.789 1.00 76.94 90 LYS A N 1
ATOM 673 C CA . LYS A 1 90 ? 27.541 1.921 11.586 1.00 76.94 90 LYS A CA 1
ATOM 674 C C . LYS A 1 90 ? 27.337 2.825 12.796 1.00 76.94 90 LYS A C 1
ATOM 676 O O . LYS A 1 90 ? 28.275 3.489 13.215 1.00 76.94 90 LYS A O 1
ATOM 681 N N . ASN A 1 91 ? 26.137 2.830 13.371 1.00 81.19 91 ASN A N 1
ATOM 682 C CA . ASN A 1 91 ? 25.839 3.638 14.548 1.00 81.19 91 ASN A CA 1
ATOM 683 C C . ASN A 1 91 ? 26.666 3.196 15.757 1.00 81.19 91 ASN A C 1
ATOM 685 O O . ASN A 1 91 ? 27.158 4.042 16.496 1.00 81.19 91 ASN A O 1
ATOM 689 N N . ARG A 1 92 ? 26.875 1.885 15.908 1.00 82.00 92 ARG A N 1
ATOM 690 C CA . ARG A 1 92 ? 27.722 1.310 16.953 1.00 82.00 92 ARG A CA 1
ATOM 691 C C . ARG A 1 92 ? 29.203 1.633 16.767 1.00 82.00 92 ARG A C 1
ATOM 693 O O . ARG A 1 92 ? 29.889 1.895 17.746 1.00 82.00 92 ARG A O 1
ATOM 700 N N . LEU A 1 93 ? 29.700 1.634 15.527 1.00 82.06 93 LEU A N 1
ATOM 701 C CA . LEU A 1 93 ? 31.079 2.042 15.222 1.00 82.06 93 LEU A CA 1
ATOM 702 C C . LEU A 1 93 ? 31.338 3.511 15.580 1.00 82.06 93 LEU A C 1
ATOM 704 O O . LEU A 1 93 ? 32.417 3.838 16.060 1.00 82.06 93 LEU A O 1
ATOM 708 N N . GLU A 1 94 ? 30.343 4.374 15.379 1.00 81.25 94 GLU A N 1
ATOM 709 C CA . GLU A 1 94 ? 30.416 5.800 15.723 1.00 81.25 94 GLU A CA 1
ATOM 710 C C . GLU A 1 94 ? 30.039 6.097 17.189 1.00 81.25 94 GLU A C 1
ATOM 712 O O . GLU A 1 94 ? 30.099 7.249 17.621 1.00 81.25 94 GLU A O 1
ATOM 717 N N . GLY A 1 95 ? 29.621 5.082 17.954 1.00 82.25 95 GLY A N 1
ATOM 718 C CA . GLY A 1 95 ? 29.141 5.217 19.335 1.00 82.25 95 GLY A CA 1
ATOM 719 C C . GLY A 1 95 ? 27.850 6.033 19.477 1.00 82.25 95 GLY A C 1
ATOM 720 O O . GLY A 1 95 ? 27.546 6.534 20.557 1.00 82.25 95 GLY A O 1
ATOM 721 N N . VAL A 1 96 ? 27.091 6.228 18.391 1.00 86.00 96 VAL A N 1
ATOM 722 C CA . VAL A 1 96 ? 25.838 7.007 18.404 1.00 86.00 96 VAL A CA 1
ATOM 723 C C . VAL A 1 96 ? 24.615 6.154 18.737 1.00 86.00 96 VAL A C 1
ATOM 725 O O . VAL A 1 96 ? 23.573 6.703 19.082 1.00 86.00 96 VAL A O 1
ATOM 728 N N . ASP A 1 97 ? 24.716 4.827 18.647 1.00 83.38 97 ASP A N 1
ATOM 729 C CA . ASP A 1 97 ? 23.625 3.879 18.904 1.00 83.38 97 ASP A CA 1
ATOM 730 C C . ASP A 1 97 ? 23.067 3.976 20.333 1.00 83.38 97 ASP A C 1
ATOM 732 O O . ASP A 1 97 ? 21.879 3.744 20.569 1.00 83.38 97 ASP A O 1
ATOM 736 N N . GLU A 1 98 ? 23.888 4.379 21.295 1.00 84.38 98 GLU A N 1
ATOM 737 C CA . GLU A 1 98 ? 23.461 4.601 22.677 1.00 84.38 98 GLU A CA 1
ATOM 738 C C . GLU A 1 98 ? 22.583 5.853 22.857 1.00 84.38 98 GLU A C 1
ATOM 740 O O . GLU A 1 98 ? 21.753 5.913 23.763 1.00 84.38 98 GLU A O 1
ATOM 745 N N . TYR A 1 99 ? 22.685 6.813 21.936 1.00 85.75 99 TYR A N 1
ATOM 746 C CA . TYR A 1 99 ? 21.918 8.066 21.923 1.00 85.75 99 TYR A CA 1
ATOM 747 C C . TYR A 1 99 ? 20.679 7.994 21.011 1.00 85.75 99 TYR A C 1
ATOM 749 O O . TYR A 1 99 ? 19.950 8.984 20.823 1.00 85.75 99 TYR A O 1
ATOM 757 N N . LEU A 1 100 ? 20.433 6.807 20.450 1.00 82.25 100 LEU A N 1
ATOM 758 C CA . LEU A 1 100 ? 19.300 6.457 19.608 1.00 82.25 100 LEU A CA 1
ATOM 759 C C . LEU A 1 100 ? 18.427 5.408 20.312 1.00 82.25 100 LEU A C 1
ATOM 761 O O . LEU A 1 100 ? 18.893 4.521 21.033 1.00 82.25 100 LEU A O 1
ATOM 765 N N . PHE A 1 101 ? 17.121 5.492 20.096 1.00 80.00 101 PHE A N 1
ATOM 766 C CA . PHE A 1 101 ? 16.198 4.444 20.511 1.00 80.00 101 PHE A CA 1
ATOM 767 C C . PHE A 1 101 ? 16.409 3.214 19.626 1.00 80.00 101 PHE A C 1
ATOM 769 O O . PHE A 1 101 ? 16.529 3.357 18.412 1.00 80.00 101 PHE A O 1
ATOM 776 N N . GLU A 1 102 ? 16.533 2.034 20.243 1.00 74.38 102 GLU A N 1
ATOM 777 C CA . GLU A 1 102 ? 16.856 0.758 19.569 1.00 74.38 102 GLU A CA 1
ATOM 778 C C . GLU A 1 102 ? 18.128 0.779 18.687 1.00 74.38 102 GLU A C 1
ATOM 780 O O . GLU A 1 102 ? 18.381 -0.146 17.922 1.00 74.38 102 GLU A O 1
ATOM 785 N N . GLY A 1 103 ? 18.986 1.793 18.848 1.00 72.62 103 GLY A N 1
ATOM 786 C CA . GLY A 1 103 ? 20.260 1.905 18.138 1.00 72.62 103 GLY A CA 1
ATOM 787 C C . GLY A 1 103 ? 20.185 2.568 16.763 1.00 72.62 103 GLY A C 1
ATOM 788 O O . GLY A 1 103 ? 21.228 2.824 16.165 1.00 72.62 103 GLY A O 1
ATOM 789 N N . ASP A 1 104 ? 18.998 2.893 16.253 1.00 68.94 104 ASP A N 1
ATOM 790 C CA . ASP A 1 104 ? 18.821 3.454 14.907 1.00 68.94 104 ASP A CA 1
ATOM 791 C C . ASP A 1 104 ? 17.715 4.519 14.783 1.00 68.94 104 ASP A C 1
ATOM 793 O O . ASP A 1 104 ? 17.617 5.188 13.749 1.00 68.94 104 ASP A O 1
ATOM 797 N N . ILE A 1 105 ? 16.933 4.763 15.840 1.00 71.81 105 ILE A N 1
ATOM 798 C CA . ILE A 1 105 ? 15.845 5.746 15.836 1.00 71.81 105 ILE A CA 1
ATOM 799 C C . ILE A 1 105 ? 16.230 6.994 16.636 1.00 71.81 105 ILE A C 1
ATOM 801 O O . ILE A 1 105 ? 16.323 6.990 17.864 1.00 71.81 105 ILE A O 1
ATOM 805 N N . ASN A 1 106 ? 16.365 8.128 15.946 1.00 80.75 106 ASN A N 1
ATOM 806 C CA . ASN A 1 106 ? 16.505 9.428 16.599 1.00 80.75 106 ASN A CA 1
ATOM 807 C C . ASN A 1 106 ? 15.127 9.977 17.009 1.00 80.75 106 ASN A C 1
ATOM 809 O O . ASN A 1 106 ? 14.437 10.607 16.205 1.00 80.75 106 ASN A O 1
ATOM 813 N N . LEU A 1 107 ? 14.726 9.732 18.257 1.00 75.50 107 LEU A N 1
ATOM 814 C CA . LEU A 1 107 ? 13.511 10.308 18.833 1.00 75.50 107 LEU A CA 1
ATOM 815 C C . LEU A 1 107 ? 13.698 11.803 19.112 1.00 75.50 107 LEU A C 1
ATOM 817 O O . LEU A 1 107 ? 14.738 12.217 19.624 1.00 75.50 107 LEU A O 1
ATOM 821 N N . THR A 1 108 ? 12.681 12.620 18.842 1.00 77.50 108 THR A N 1
ATOM 822 C CA . THR A 1 108 ? 12.619 13.963 19.437 1.00 77.50 108 THR A CA 1
ATOM 823 C C . THR A 1 108 ? 12.333 13.861 20.934 1.00 77.50 108 THR A C 1
ATOM 825 O O . THR A 1 108 ? 11.805 12.850 21.405 1.00 77.50 108 THR A O 1
ATOM 828 N N . GLU A 1 109 ? 12.611 14.919 21.688 1.00 82.62 109 GLU A N 1
ATOM 829 C CA . GLU A 1 109 ? 12.360 14.939 23.134 1.00 82.62 109 GLU A CA 1
ATOM 830 C C . GLU A 1 109 ? 10.883 14.751 23.474 1.00 82.62 109 GLU A C 1
ATOM 832 O O . GLU A 1 109 ? 10.535 14.083 24.447 1.00 82.62 109 GLU A O 1
ATOM 837 N N . GLU A 1 110 ? 9.980 15.235 22.622 1.00 76.50 110 GLU A N 1
ATOM 838 C CA . GLU A 1 110 ? 8.545 15.011 22.786 1.00 76.50 110 GLU A CA 1
ATOM 839 C C . GLU A 1 110 ? 8.149 13.553 22.509 1.00 76.50 110 GLU A C 1
ATOM 841 O O . GLU A 1 110 ? 7.162 13.060 23.062 1.00 76.50 110 GLU A O 1
ATOM 846 N N . GLN A 1 111 ? 8.872 12.854 21.628 1.00 67.62 111 GLN A N 1
ATOM 847 C CA . GLN A 1 111 ? 8.654 11.429 21.369 1.00 67.62 111 GLN A CA 1
ATOM 848 C C . GLN A 1 111 ? 9.200 10.573 22.512 1.00 67.62 111 GLN A C 1
ATOM 850 O O . GLN A 1 111 ? 8.502 9.658 22.949 1.00 67.62 111 GLN A O 1
ATOM 855 N N . LEU A 1 112 ? 10.390 10.911 23.013 1.00 80.19 112 LEU A N 1
ATOM 856 C CA . LEU A 1 112 ? 11.034 10.252 24.145 1.00 80.19 112 LEU A CA 1
ATOM 857 C C . LEU A 1 112 ? 10.171 10.379 25.410 1.00 80.19 112 LEU A C 1
ATOM 859 O O . LEU A 1 112 ? 9.757 9.371 25.979 1.00 80.19 112 LEU A O 1
ATOM 863 N N . SER A 1 113 ? 9.726 11.598 25.728 1.00 82.44 113 SER A N 1
ATOM 864 C CA . SER A 1 113 ? 8.834 11.874 26.868 1.00 82.44 113 SER A CA 1
ATOM 865 C C . SER A 1 113 ? 7.488 11.145 26.764 1.00 82.44 113 SER A C 1
ATOM 867 O O . SER A 1 113 ? 6.921 10.681 27.752 1.00 82.44 113 SER A O 1
ATOM 869 N N . ALA A 1 114 ? 6.949 11.004 25.548 1.00 71.69 114 ALA A N 1
ATOM 870 C CA . ALA A 1 114 ? 5.699 10.278 25.324 1.00 71.69 114 ALA A CA 1
ATOM 871 C C . ALA A 1 114 ? 5.851 8.749 25.416 1.00 71.69 114 ALA A C 1
ATOM 873 O O . ALA A 1 114 ? 4.845 8.056 25.601 1.00 71.69 114 ALA A O 1
ATOM 874 N N . LEU A 1 115 ? 7.056 8.210 25.218 1.00 73.19 115 LEU A N 1
ATOM 875 C CA . LEU A 1 115 ? 7.369 6.799 25.448 1.00 73.19 115 LEU A CA 1
ATOM 876 C C . LEU A 1 115 ? 7.507 6.527 26.946 1.00 73.19 115 LEU A C 1
ATOM 878 O O . LEU A 1 115 ? 6.805 5.649 27.448 1.00 73.19 115 LEU A O 1
ATOM 882 N N . GLU A 1 116 ? 8.271 7.360 27.651 1.00 78.50 116 GLU A N 1
ATOM 883 C CA . GLU A 1 116 ? 8.415 7.333 29.115 1.00 78.50 116 GLU A CA 1
ATOM 884 C C . GLU A 1 116 ? 7.046 7.372 29.811 1.00 78.50 116 GLU A C 1
ATOM 886 O O . GLU A 1 116 ? 6.721 6.502 30.617 1.00 78.50 116 GLU A O 1
ATOM 891 N N . ALA A 1 117 ? 6.167 8.298 29.412 1.00 73.12 117 ALA A N 1
ATOM 892 C CA . ALA A 1 117 ? 4.824 8.407 29.982 1.00 73.12 117 ALA A CA 1
ATOM 893 C C . ALA A 1 117 ? 3.914 7.199 29.681 1.00 73.12 117 ALA A C 1
ATOM 895 O O . ALA A 1 117 ? 2.979 6.924 30.432 1.00 73.12 117 ALA A O 1
ATOM 896 N N . SER A 1 118 ? 4.146 6.485 28.574 1.00 63.44 118 SER A N 1
ATOM 897 C CA . SER A 1 118 ? 3.316 5.336 28.192 1.00 63.44 118 SER A CA 1
ATOM 898 C C . SER A 1 118 ? 3.687 4.032 28.872 1.00 63.44 118 SER A C 1
ATOM 900 O O . SER A 1 118 ? 2.826 3.167 28.991 1.00 63.44 118 SER A O 1
ATOM 902 N N . LEU A 1 119 ? 4.924 3.901 29.346 1.00 64.12 119 LEU A N 1
ATOM 903 C CA . LEU A 1 119 ? 5.344 2.746 30.138 1.00 64.12 119 LEU A CA 1
ATOM 904 C C . LEU A 1 119 ? 4.656 2.717 31.509 1.00 64.12 119 LEU A C 1
ATOM 906 O O . LEU A 1 119 ? 4.388 1.643 32.032 1.00 64.12 119 LEU A O 1
ATOM 910 N N . ASN A 1 120 ? 4.264 3.884 32.028 1.00 60.12 120 ASN A N 1
ATOM 911 C CA . ASN A 1 120 ? 3.529 4.018 33.289 1.00 60.12 120 ASN A CA 1
ATOM 912 C C . ASN A 1 120 ? 2.041 3.642 33.188 1.00 60.12 120 ASN A C 1
ATOM 914 O O . ASN A 1 120 ? 1.338 3.647 34.196 1.00 60.12 120 ASN A O 1
ATOM 918 N N . ASN A 1 121 ? 1.531 3.354 31.987 1.00 54.88 121 ASN A N 1
ATOM 919 C CA . ASN A 1 121 ? 0.116 3.084 31.769 1.00 54.88 121 ASN A CA 1
ATOM 920 C C . ASN A 1 121 ? -0.036 1.759 31.012 1.00 54.88 121 ASN A C 1
ATOM 922 O O . ASN A 1 121 ? -0.001 1.736 29.782 1.00 54.88 121 ASN A O 1
ATOM 926 N N . HIS A 1 122 ? -0.174 0.658 31.764 1.00 49.19 122 HIS A N 1
ATOM 927 C CA . HIS A 1 122 ? -0.255 -0.739 31.303 1.00 49.19 122 HIS A CA 1
ATOM 928 C C . HIS A 1 122 ? -1.480 -1.044 30.416 1.00 49.19 122 HIS A C 1
ATOM 930 O O . HIS A 1 122 ? -2.301 -1.907 30.722 1.00 49.19 122 HIS A O 1
ATOM 936 N N . THR A 1 123 ? -1.621 -0.355 29.288 1.00 41.34 123 THR A N 1
ATOM 937 C CA . THR A 1 123 ? -2.687 -0.597 28.317 1.00 41.34 123 THR A CA 1
ATOM 938 C C . THR A 1 123 ? -2.119 -1.191 27.034 1.00 41.34 123 THR A C 1
ATOM 940 O O . THR A 1 123 ? -1.083 -0.785 26.509 1.00 41.34 123 THR A O 1
ATOM 943 N N . SER A 1 124 ? -2.816 -2.219 26.563 1.00 42.41 124 SER A N 1
ATOM 944 C CA . SER A 1 124 ? -2.499 -3.057 25.412 1.00 42.41 124 SER A CA 1
ATOM 945 C C . SER A 1 124 ? -2.139 -2.279 24.139 1.00 42.41 124 SER A C 1
ATOM 947 O O . SER A 1 124 ? -2.850 -1.358 23.746 1.00 42.41 124 SER A O 1
ATOM 949 N N . ARG A 1 125 ? -1.079 -2.746 23.462 1.00 39.47 125 ARG A N 1
ATOM 950 C CA . ARG A 1 125 ? -0.689 -2.528 22.051 1.00 39.47 125 ARG A CA 1
ATOM 951 C C . ARG A 1 125 ? -1.037 -1.151 21.447 1.00 39.47 125 ARG A C 1
ATOM 953 O O . ARG A 1 125 ? -2.123 -0.934 20.911 1.00 39.47 125 ARG A O 1
ATOM 960 N N . ARG A 1 126 ? -0.044 -0.255 21.404 1.00 45.91 126 ARG A N 1
ATOM 961 C CA . ARG A 1 126 ? -0.109 1.043 20.703 1.00 45.91 126 ARG A CA 1
ATOM 962 C C . ARG A 1 126 ? -0.384 0.893 19.195 1.00 45.91 126 ARG A C 1
ATOM 964 O O . ARG A 1 126 ? 0.195 0.041 18.520 1.00 45.91 126 ARG A O 1
ATOM 971 N N . LYS A 1 127 ? -1.247 1.772 18.662 1.00 40.09 127 LYS A N 1
ATOM 972 C CA . LYS A 1 127 ? -1.522 1.927 17.221 1.00 40.09 127 LYS A CA 1
ATOM 973 C C . LYS A 1 127 ? -0.223 2.195 16.451 1.00 40.09 127 LYS A C 1
ATOM 975 O O . LYS A 1 127 ? 0.582 3.024 16.867 1.00 40.09 127 LYS A O 1
ATOM 980 N N . ARG A 1 128 ? -0.067 1.548 15.293 1.00 44.00 128 ARG A N 1
ATOM 981 C CA . ARG A 1 128 ? 1.012 1.821 14.333 1.00 44.00 128 ARG A CA 1
ATOM 982 C C . ARG A 1 128 ? 0.761 3.193 13.698 1.00 44.00 128 ARG A C 1
ATOM 984 O O . ARG A 1 128 ? -0.063 3.309 12.798 1.00 44.00 128 ARG A O 1
ATOM 991 N N . GLN A 1 129 ? 1.403 4.241 14.207 1.00 39.56 129 GLN A N 1
ATOM 992 C CA . GLN A 1 129 ? 1.346 5.587 13.630 1.00 39.56 129 GLN A CA 1
ATOM 993 C C . GLN A 1 129 ? 2.738 6.030 13.183 1.00 39.56 129 GLN A C 1
ATOM 995 O O . GLN A 1 129 ? 3.709 5.885 13.920 1.00 39.56 129 GLN A O 1
ATOM 1000 N N . ALA A 1 130 ? 2.817 6.590 11.975 1.00 39.62 130 ALA A N 1
ATOM 1001 C CA . ALA A 1 130 ? 4.010 7.264 11.478 1.00 39.62 130 ALA A CA 1
ATOM 1002 C C . ALA A 1 130 ? 4.270 8.585 12.238 1.00 39.62 130 ALA A C 1
ATOM 1004 O O . ALA A 1 130 ? 3.356 9.169 12.822 1.00 39.62 130 ALA A O 1
ATOM 1005 N N . SER A 1 131 ? 5.536 9.020 12.219 1.00 38.59 131 SER A N 1
ATOM 1006 C CA . SER A 1 131 ? 6.121 10.156 12.957 1.00 38.59 131 SER A CA 1
ATOM 1007 C C . SER A 1 131 ? 5.272 11.443 13.028 1.00 38.59 131 SER A C 1
ATOM 1009 O O . SER A 1 131 ? 4.606 11.823 12.068 1.00 38.59 131 SER A O 1
ATOM 1011 N N . LYS A 1 132 ? 5.376 12.168 14.158 1.00 42.00 132 LYS A N 1
ATOM 1012 C CA . LYS A 1 132 ? 4.662 13.427 14.468 1.00 42.00 132 LYS A CA 1
ATOM 1013 C C . LYS A 1 132 ? 5.226 14.686 13.783 1.00 42.00 132 LYS A C 1
ATOM 1015 O O . LYS A 1 132 ? 4.617 15.743 13.909 1.00 42.00 132 LYS A O 1
ATOM 1020 N N . THR A 1 133 ? 6.385 14.607 13.127 1.00 41.59 133 THR A N 1
ATOM 1021 C CA . THR A 1 133 ? 7.108 15.783 12.596 1.00 41.59 133 THR A CA 1
ATOM 1022 C C . THR A 1 133 ? 6.687 16.224 11.193 1.00 41.59 133 THR A C 1
ATOM 1024 O O . THR A 1 133 ? 7.049 17.321 10.775 1.00 41.59 133 THR A O 1
ATOM 1027 N N . ALA A 1 134 ? 5.890 15.431 10.475 1.00 43.38 134 ALA A N 1
ATOM 1028 C CA . ALA A 1 134 ? 5.111 15.938 9.346 1.00 43.38 134 ALA A CA 1
ATOM 1029 C C . ALA A 1 134 ? 3.815 16.554 9.890 1.00 43.38 134 ALA A C 1
ATOM 1031 O O . ALA A 1 134 ? 3.270 16.035 10.866 1.00 43.38 134 ALA A O 1
ATOM 1032 N N . THR A 1 135 ? 3.308 17.634 9.281 1.00 50.66 135 THR A N 1
ATOM 1033 C CA . THR A 1 135 ? 1.960 18.143 9.584 1.00 50.66 135 THR A CA 1
ATOM 1034 C C . THR A 1 135 ? 1.019 16.949 9.540 1.00 50.66 135 THR A C 1
ATOM 1036 O O . THR A 1 135 ? 0.935 16.308 8.508 1.00 50.66 135 THR A O 1
ATOM 1039 N N . LEU A 1 136 ? 0.424 16.554 10.661 1.00 53.50 136 LEU A N 1
ATOM 1040 C CA . LEU A 1 136 ? -0.404 15.352 10.692 1.00 53.50 136 LEU A CA 1
ATOM 1041 C C . LEU A 1 136 ? -1.717 15.629 9.955 1.00 53.50 136 LEU A C 1
ATOM 1043 O O . LEU A 1 136 ? -2.143 16.783 9.857 1.00 53.50 136 LEU A O 1
ATOM 1047 N N . TRP A 1 137 ? -2.385 14.570 9.492 1.00 53.84 137 TRP A N 1
ATOM 1048 C CA . TRP A 1 137 ? -3.766 14.653 9.021 1.00 53.84 137 TRP A CA 1
ATOM 1049 C C . TRP A 1 137 ? -4.592 15.448 10.029 1.00 53.84 137 TRP A C 1
ATOM 1051 O O . TRP A 1 137 ? -4.333 15.370 11.238 1.00 53.84 137 TRP A O 1
ATOM 1061 N N . ALA A 1 138 ? -5.599 16.182 9.555 1.00 52.81 138 ALA A N 1
ATOM 1062 C CA . ALA A 1 138 ? -6.537 16.851 10.447 1.00 52.81 138 ALA A CA 1
ATOM 1063 C C . ALA A 1 138 ? -7.008 15.859 11.531 1.00 52.81 138 ALA A C 1
ATOM 1065 O O . ALA A 1 138 ? -7.423 14.737 11.235 1.00 52.81 138 ALA A O 1
ATOM 1066 N N . ASN A 1 139 ? -6.861 16.239 12.803 1.00 58.25 139 ASN A N 1
ATOM 1067 C CA . ASN A 1 139 ? -7.179 15.410 13.975 1.00 58.25 139 ASN A CA 1
ATOM 1068 C C . ASN A 1 139 ? -6.337 14.130 14.166 1.00 58.25 139 ASN A C 1
ATOM 1070 O O . ASN A 1 139 ? -6.717 13.267 14.956 1.00 58.25 139 ASN A O 1
ATOM 1074 N N . LYS A 1 140 ? -5.185 13.994 13.494 1.00 52.38 140 LYS A N 1
ATOM 1075 C CA . LYS A 1 140 ? -4.275 12.832 13.582 1.00 52.38 140 LYS A CA 1
ATOM 1076 C C . LYS A 1 140 ? -4.952 11.499 13.222 1.00 52.38 140 LYS A C 1
ATOM 1078 O O . LYS A 1 140 ? -4.564 10.449 13.738 1.00 52.38 140 LYS A O 1
ATOM 1083 N N . LYS A 1 141 ? -5.970 11.529 12.357 1.00 50.69 141 LYS A N 1
ATOM 1084 C CA . LYS A 1 141 ? -6.723 10.346 11.921 1.00 50.69 141 LYS A CA 1
ATOM 1085 C C . LYS A 1 141 ? -6.385 10.006 10.470 1.00 50.69 141 LYS A C 1
ATOM 1087 O O . LYS A 1 141 ? -6.470 10.860 9.597 1.00 50.69 141 LYS A O 1
ATOM 1092 N N . VAL A 1 142 ? -6.018 8.747 10.228 1.00 51.06 142 VAL A N 1
ATOM 1093 C CA . VAL A 1 142 ? -6.012 8.155 8.884 1.00 51.06 142 VAL A CA 1
ATOM 1094 C C . VAL A 1 142 ? -7.389 7.568 8.665 1.00 51.06 142 VAL A C 1
ATOM 1096 O O . VAL A 1 142 ? -7.809 6.691 9.422 1.00 51.06 142 VAL A O 1
ATOM 1099 N N . PHE A 1 143 ? -8.100 8.087 7.675 1.00 55.19 143 PHE A N 1
ATOM 1100 C CA . PHE A 1 143 ? -9.458 7.664 7.387 1.00 55.19 143 PHE A CA 1
ATOM 1101 C C . PHE A 1 143 ? -9.436 6.504 6.399 1.00 55.19 143 PHE A C 1
ATOM 1103 O O . PHE A 1 143 ? -8.929 6.627 5.288 1.00 55.19 143 PHE A O 1
ATOM 1110 N N . TYR A 1 144 ? -10.005 5.387 6.823 1.00 55.12 144 TYR A N 1
ATOM 1111 C CA . TYR A 1 144 ? -10.435 4.302 5.959 1.00 55.12 144 TYR A CA 1
ATOM 1112 C C . TYR A 1 144 ? -11.926 4.097 6.238 1.00 55.12 144 TYR A C 1
ATOM 1114 O O . TYR A 1 144 ? -12.410 4.409 7.328 1.00 55.12 144 TYR A O 1
ATOM 1122 N N . TYR A 1 145 ? -12.676 3.650 5.243 1.00 56.00 145 TYR A N 1
ATOM 1123 C CA . TYR A 1 145 ? -14.094 3.349 5.399 1.00 56.00 145 TYR A CA 1
ATOM 1124 C C . TYR A 1 145 ? -14.332 1.944 4.881 1.00 56.00 145 TYR A C 1
ATOM 1126 O O . TYR A 1 145 ? -13.692 1.551 3.914 1.00 56.00 145 TYR A O 1
ATOM 1134 N N . PHE A 1 146 ? -15.259 1.212 5.484 1.00 62.03 146 PHE A N 1
ATOM 1135 C CA . PHE A 1 146 ? -15.759 -0.031 4.913 1.00 62.03 146 PHE A CA 1
ATOM 1136 C C . PHE A 1 146 ? -16.960 0.282 4.026 1.00 62.03 146 PHE A C 1
ATOM 1138 O O . PHE A 1 146 ? -17.810 1.109 4.378 1.00 62.03 146 PHE A O 1
ATOM 1145 N N . ASP A 1 147 ? -17.042 -0.351 2.858 1.00 66.19 147 ASP A N 1
ATOM 1146 C CA . ASP A 1 147 ? -18.318 -0.392 2.149 1.00 66.19 147 ASP A CA 1
ATOM 1147 C C . ASP A 1 147 ? -19.312 -1.149 3.054 1.00 66.19 147 ASP A C 1
ATOM 1149 O O . ASP A 1 147 ? -18.981 -2.250 3.497 1.00 66.19 147 ASP A O 1
ATOM 1153 N N . PRO A 1 148 ? -20.501 -0.594 3.360 1.00 65.62 148 PRO A N 1
ATOM 1154 C CA . PRO A 1 148 ? -21.474 -1.251 4.233 1.00 65.62 148 PRO A CA 1
ATOM 1155 C C . PRO A 1 148 ? -21.849 -2.660 3.767 1.00 65.62 148 PRO A C 1
ATOM 1157 O O . PRO A 1 148 ? -22.180 -3.506 4.586 1.00 65.62 148 PRO A O 1
ATOM 1160 N N . SER A 1 149 ? -21.746 -2.933 2.462 1.00 74.06 149 SER A N 1
ATOM 1161 C CA . SER A 1 149 ? -21.973 -4.270 1.904 1.00 74.06 149 SER A CA 1
ATOM 1162 C C . SER A 1 149 ? -20.937 -5.322 2.320 1.00 74.06 149 SER A C 1
ATOM 1164 O O . SER A 1 149 ? -21.137 -6.498 2.029 1.00 74.06 149 SER A O 1
ATOM 1166 N N . PHE A 1 150 ? -19.843 -4.929 2.978 1.00 76.31 150 PHE A N 1
ATOM 1167 C CA . PHE A 1 150 ? -18.806 -5.839 3.469 1.00 76.31 150 PHE A CA 1
ATOM 1168 C C . PHE A 1 150 ? -18.954 -6.201 4.940 1.00 76.31 150 PHE A C 1
ATOM 1170 O O . PHE A 1 150 ? -18.237 -7.084 5.394 1.00 76.31 150 PHE A O 1
ATOM 1177 N N . VAL A 1 151 ? -19.804 -5.508 5.699 1.00 84.38 151 VAL A N 1
ATOM 1178 C CA . VAL A 1 151 ? -19.820 -5.618 7.161 1.00 84.38 151 VAL A CA 1
ATOM 1179 C C . VAL A 1 151 ? -20.933 -6.559 7.616 1.00 84.38 151 VAL A C 1
ATOM 1181 O O . VAL A 1 151 ? -22.104 -6.313 7.337 1.00 84.38 151 VAL A O 1
ATOM 1184 N N . ASP A 1 152 ? -20.568 -7.593 8.372 1.00 89.19 152 ASP A N 1
ATOM 1185 C CA . ASP A 1 152 ? -21.502 -8.451 9.106 1.00 89.19 152 ASP A CA 1
ATOM 1186 C C . ASP A 1 152 ? -21.307 -8.244 10.614 1.00 89.19 152 ASP A C 1
ATOM 1188 O O . ASP A 1 152 ? -20.302 -8.646 11.202 1.00 89.19 152 ASP A O 1
ATOM 1192 N N . LEU A 1 153 ? -22.273 -7.577 11.249 1.00 90.19 153 LEU A N 1
ATOM 1193 C CA . LEU A 1 153 ? -22.223 -7.265 12.679 1.00 90.19 153 LEU A CA 1
ATOM 1194 C C . LEU A 1 153 ? -22.854 -8.348 13.561 1.00 90.19 153 LEU A C 1
ATOM 1196 O O . LEU A 1 153 ? -22.819 -8.205 14.780 1.00 90.19 153 LEU A O 1
ATOM 1200 N N . THR A 1 154 ? -23.392 -9.431 12.984 1.00 93.19 154 THR A N 1
ATOM 1201 C CA . THR A 1 154 ? -24.138 -10.473 13.716 1.00 93.19 154 THR A CA 1
ATOM 1202 C C . THR A 1 154 ? -23.363 -11.008 14.921 1.00 93.19 154 THR A C 1
ATOM 1204 O O . THR A 1 154 ? -23.933 -11.200 15.991 1.00 93.19 154 THR A O 1
ATOM 1207 N N . ASN A 1 155 ? -22.049 -11.197 14.762 1.00 93.00 155 ASN A N 1
ATOM 1208 C CA . ASN A 1 155 ? -21.165 -11.732 15.801 1.00 93.00 155 ASN A CA 1
ATOM 1209 C C . ASN A 1 155 ? -20.200 -10.686 16.382 1.00 93.00 155 ASN A C 1
ATOM 1211 O O . ASN A 1 155 ? -19.215 -11.051 17.023 1.00 93.00 155 ASN A O 1
ATOM 1215 N N . VAL A 1 156 ? -20.439 -9.393 16.154 1.00 91.38 156 VAL A N 1
ATOM 1216 C CA . VAL A 1 156 ? -19.618 -8.309 16.713 1.00 91.38 156 VAL A CA 1
ATOM 1217 C C . VAL A 1 156 ? -20.309 -7.765 17.970 1.00 91.38 156 VAL A C 1
ATOM 1219 O O . VAL A 1 156 ? -21.432 -7.261 17.857 1.00 91.38 156 VAL A O 1
ATOM 1222 N N . PRO A 1 157 ? -19.670 -7.817 19.158 1.00 91.00 157 PRO A N 1
ATOM 1223 C CA . PRO A 1 157 ? -20.235 -7.257 20.384 1.00 91.00 157 PRO A CA 1
ATOM 1224 C C . PRO A 1 157 ? -20.603 -5.783 20.208 1.00 91.00 157 PRO A C 1
ATOM 1226 O O . PRO A 1 157 ? -19.853 -5.034 19.576 1.00 91.00 157 PRO A O 1
ATOM 1229 N N . THR A 1 158 ? -21.743 -5.359 20.756 1.00 91.94 158 THR A N 1
ATOM 1230 C CA . THR A 1 158 ? -22.307 -4.011 20.567 1.00 91.94 158 THR A CA 1
ATOM 1231 C C . THR A 1 158 ? -21.303 -2.909 20.899 1.00 91.94 158 THR A C 1
ATOM 1233 O O . THR A 1 158 ? -21.182 -1.928 20.165 1.00 91.94 158 THR A O 1
ATOM 1236 N N . GLU A 1 159 ? -20.513 -3.096 21.956 1.00 89.38 159 GLU A N 1
ATOM 1237 C CA . GLU A 1 159 ? -19.460 -2.179 22.377 1.00 89.38 159 GLU A CA 1
ATOM 1238 C C . GLU A 1 159 ? -18.356 -1.994 21.327 1.00 89.38 159 GLU A C 1
ATOM 1240 O O . GLU A 1 159 ? -17.702 -0.957 21.326 1.00 89.38 159 GLU A O 1
ATOM 1245 N N . ASN A 1 160 ? -18.180 -2.935 20.395 1.00 83.25 160 ASN A N 1
ATOM 1246 C CA . ASN A 1 160 ? -17.167 -2.897 19.340 1.00 83.25 160 ASN A CA 1
ATOM 1247 C C . ASN A 1 160 ? -17.717 -2.540 17.952 1.00 83.25 160 ASN A C 1
ATOM 1249 O O . ASN A 1 160 ? -16.926 -2.245 17.054 1.00 83.25 160 ASN A O 1
ATOM 1253 N N . GLN A 1 161 ? -19.039 -2.515 17.751 1.00 84.88 161 GLN A N 1
ATOM 1254 C CA . GLN A 1 161 ? -19.641 -2.245 16.435 1.00 84.88 161 GLN A CA 1
ATOM 1255 C C . GLN A 1 161 ? -19.277 -0.859 15.883 1.00 84.88 161 GLN A C 1
ATOM 1257 O O . GLN A 1 161 ? -19.155 -0.683 14.672 1.00 84.88 161 GLN A O 1
ATOM 1262 N N . HIS A 1 162 ? -18.995 0.110 16.759 1.00 81.19 162 HIS A N 1
ATOM 1263 C CA . HIS A 1 162 ? -18.580 1.458 16.365 1.00 81.19 162 HIS A CA 1
ATOM 1264 C C . HIS A 1 162 ? -17.284 1.496 15.530 1.00 81.19 162 HIS A C 1
ATOM 1266 O O . HIS A 1 162 ? -17.069 2.460 14.795 1.00 81.19 162 HIS A O 1
ATOM 1272 N N . ASN A 1 163 ? -16.438 0.457 15.594 1.00 80.62 163 ASN A N 1
ATOM 1273 C CA . ASN A 1 163 ? -15.226 0.341 14.772 1.00 80.62 163 ASN A CA 1
ATOM 1274 C C . ASN A 1 163 ? -15.528 0.175 13.269 1.00 80.62 163 ASN A C 1
ATOM 1276 O O . ASN A 1 163 ? -14.642 0.383 12.444 1.00 80.62 163 ASN A O 1
ATOM 1280 N N . TYR A 1 164 ? -16.768 -0.175 12.913 1.00 82.31 164 TYR A N 1
ATOM 1281 C CA . TYR A 1 164 ? -17.226 -0.372 11.533 1.00 82.31 164 TYR A CA 1
ATOM 1282 C C . TYR A 1 164 ? -17.996 0.817 10.967 1.00 82.31 164 TYR A C 1
ATOM 1284 O O . TYR A 1 164 ? -18.402 0.792 9.803 1.00 82.31 164 TYR A O 1
ATOM 1292 N N . ASN A 1 165 ? -18.210 1.858 11.774 1.00 80.94 165 ASN A N 1
ATOM 1293 C CA . ASN A 1 165 ? -18.991 3.009 11.359 1.00 80.94 165 ASN A CA 1
ATOM 1294 C C . ASN A 1 165 ? -18.348 3.687 10.152 1.00 80.94 165 ASN A C 1
ATOM 1296 O O . ASN A 1 165 ? -17.184 4.094 10.169 1.00 80.94 165 ASN A O 1
ATOM 1300 N N . LYS A 1 166 ? -19.145 3.842 9.096 1.00 76.56 166 LYS A N 1
ATOM 1301 C CA . LYS A 1 166 ? -18.734 4.572 7.907 1.00 76.56 166 LYS A CA 1
ATOM 1302 C C . LYS A 1 166 ? -18.635 6.058 8.235 1.00 76.56 166 LYS A C 1
ATOM 1304 O O . LYS A 1 166 ? -19.577 6.652 8.753 1.00 76.56 166 LYS A O 1
ATOM 1309 N N . LEU A 1 167 ? -17.508 6.658 7.876 1.00 77.44 167 LEU A N 1
ATOM 1310 C CA . LEU A 1 167 ? -17.326 8.101 7.978 1.00 77.44 167 LEU A CA 1
ATOM 1311 C C . LEU A 1 167 ? -18.094 8.830 6.878 1.00 77.44 167 LEU A C 1
ATOM 1313 O O . LEU A 1 167 ? -18.231 8.328 5.756 1.00 77.44 167 LEU A O 1
ATOM 1317 N N . ALA A 1 168 ? -18.572 10.034 7.189 1.00 75.50 168 ALA A N 1
ATOM 1318 C CA . ALA A 1 168 ? -19.240 10.871 6.208 1.00 75.50 168 ALA A CA 1
ATOM 1319 C C . ALA A 1 168 ? -18.257 11.345 5.121 1.00 75.50 168 ALA A C 1
ATOM 1321 O O . ALA A 1 168 ? -17.053 11.506 5.351 1.00 75.50 168 ALA A O 1
ATOM 1322 N N . ALA A 1 169 ? -18.777 11.629 3.925 1.00 74.31 169 ALA A N 1
ATOM 1323 C CA . ALA A 1 169 ? -17.979 12.186 2.827 1.00 74.31 169 ALA A CA 1
ATOM 1324 C C . ALA A 1 169 ? -17.428 13.592 3.142 1.00 74.31 169 ALA A C 1
ATOM 1326 O O . ALA A 1 169 ? -16.466 14.032 2.528 1.00 74.31 169 ALA A O 1
ATOM 1327 N N . THR A 1 170 ? -18.016 14.294 4.113 1.00 76.94 170 THR A N 1
ATOM 1328 C CA . THR A 1 170 ? -17.522 15.579 4.631 1.00 76.94 170 THR A CA 1
ATOM 1329 C C . THR A 1 170 ? -16.327 15.427 5.572 1.00 76.94 170 THR A C 1
ATOM 1331 O O . THR A 1 170 ? -15.616 16.396 5.817 1.00 76.94 170 THR A O 1
ATOM 1334 N N . GLU A 1 171 ? -16.101 14.227 6.106 1.00 71.62 171 GLU A N 1
ATOM 1335 C CA . GLU A 1 171 ? -15.055 13.927 7.090 1.00 71.62 171 GLU A CA 1
ATOM 1336 C C . GLU A 1 171 ? -13.920 13.074 6.506 1.00 71.62 171 GLU A C 1
ATOM 1338 O O . GLU A 1 171 ? -12.907 12.854 7.168 1.00 71.62 171 GLU A O 1
ATOM 1343 N N . SER A 1 172 ? -14.075 12.582 5.274 1.00 74.75 172 SER A N 1
ATOM 1344 C CA . SER A 1 172 ? -13.117 11.701 4.607 1.00 74.75 172 SER A CA 1
ATOM 1345 C C . SER A 1 172 ? -12.836 12.164 3.180 1.00 74.75 172 SER A C 1
ATOM 1347 O O . SER A 1 172 ? -13.719 12.629 2.467 1.00 74.75 172 SER A O 1
ATOM 1349 N N . ILE A 1 173 ? -11.578 12.034 2.755 1.00 77.38 173 ILE A N 1
ATOM 1350 C CA . ILE A 1 173 ? -11.142 12.351 1.392 1.00 77.38 173 ILE A CA 1
ATOM 1351 C C . ILE A 1 173 ? -10.509 11.097 0.800 1.00 77.38 173 ILE A C 1
ATOM 1353 O O . ILE A 1 173 ? -9.562 10.550 1.365 1.00 77.38 173 ILE A O 1
ATOM 1357 N N . ASN A 1 174 ? -10.998 10.677 -0.365 1.00 78.81 174 ASN A N 1
ATOM 1358 C CA . ASN A 1 174 ? -10.522 9.481 -1.050 1.00 78.81 174 ASN A CA 1
ATOM 1359 C C . ASN A 1 174 ? -9.544 9.859 -2.169 1.00 78.81 174 ASN A C 1
ATOM 1361 O O . ASN A 1 174 ? -9.956 10.266 -3.252 1.00 78.81 174 ASN A O 1
ATOM 1365 N N . TYR A 1 175 ? -8.241 9.711 -1.915 1.00 84.50 175 TYR A N 1
ATOM 1366 C CA . TYR A 1 175 ? -7.197 9.907 -2.935 1.00 84.50 175 TYR A CA 1
ATOM 1367 C C . TYR A 1 175 ? -6.935 8.654 -3.781 1.00 84.50 175 TYR A C 1
ATOM 1369 O O . TYR A 1 175 ? -6.328 8.741 -4.849 1.00 84.50 175 TYR A O 1
ATOM 1377 N N . THR A 1 176 ? -7.352 7.489 -3.289 1.00 86.06 176 THR A N 1
ATOM 1378 C CA . THR A 1 176 ? -7.099 6.174 -3.882 1.00 86.06 176 THR A CA 1
ATOM 1379 C C . THR A 1 176 ? -8.390 5.376 -4.015 1.00 86.06 176 THR A C 1
ATOM 1381 O O . THR A 1 176 ? -9.325 5.591 -3.238 1.00 86.06 176 THR A O 1
ATOM 1384 N N . PRO A 1 177 ? -8.447 4.421 -4.960 1.00 84.69 177 PRO A N 1
ATOM 1385 C CA . PRO A 1 177 ? -9.448 3.362 -4.930 1.00 84.69 177 PRO A CA 1
ATOM 1386 C C . PRO A 1 177 ? -9.373 2.551 -3.629 1.00 84.69 177 PRO A C 1
ATOM 1388 O O . PRO A 1 177 ? -8.361 2.575 -2.924 1.00 84.69 177 PRO A O 1
ATOM 1391 N N . TYR A 1 178 ? -10.437 1.805 -3.337 1.00 84.75 178 TYR A N 1
ATOM 1392 C CA . TYR A 1 178 ? -10.454 0.865 -2.220 1.00 84.75 178 TYR A CA 1
ATOM 1393 C C . TYR A 1 178 ? -9.460 -0.278 -2.459 1.00 84.75 178 TYR A C 1
ATOM 1395 O O . TYR A 1 178 ? -9.479 -0.905 -3.519 1.00 84.75 178 TYR A O 1
ATOM 1403 N N . GLU A 1 179 ? -8.632 -0.585 -1.464 1.00 85.94 179 GLU A N 1
ATOM 1404 C CA . GLU A 1 179 ? -7.641 -1.656 -1.534 1.00 85.94 179 GLU A CA 1
ATOM 1405 C C . GLU A 1 179 ? -7.750 -2.567 -0.307 1.00 85.94 179 GLU A C 1
ATOM 1407 O O . GLU A 1 179 ? -7.522 -2.144 0.824 1.00 85.94 179 GLU A O 1
ATOM 1412 N N . TYR A 1 180 ? -8.036 -3.850 -0.540 1.00 87.31 180 TYR A N 1
ATOM 1413 C CA . TYR A 1 180 ? -8.129 -4.855 0.523 1.00 87.31 180 TYR A CA 1
ATOM 1414 C C . TYR A 1 180 ? -6.806 -5.073 1.274 1.00 87.31 180 TYR A C 1
ATOM 1416 O O . TYR A 1 180 ? -6.824 -5.456 2.435 1.00 87.31 180 TYR A O 1
ATOM 1424 N N . GLY A 1 181 ? -5.666 -4.860 0.610 1.00 88.94 181 GLY A N 1
ATOM 1425 C CA . GLY A 1 181 ? -4.324 -5.140 1.134 1.00 88.94 181 GLY A CA 1
ATOM 1426 C C . GLY A 1 181 ? -3.637 -3.982 1.848 1.00 88.94 181 GLY A C 1
ATOM 1427 O O . GLY A 1 181 ? -2.464 -4.127 2.192 1.00 88.94 181 GLY A O 1
ATOM 1428 N N . SER A 1 182 ? -4.329 -2.857 2.050 1.00 88.81 182 SER A N 1
ATOM 1429 C CA . SER A 1 182 ? -3.792 -1.726 2.811 1.00 88.81 182 SER A CA 1
ATOM 1430 C C . SER A 1 182 ? -3.412 -2.161 4.227 1.00 88.81 182 SER A C 1
ATOM 1432 O O . SER A 1 182 ? -4.152 -2.903 4.877 1.00 88.81 182 SER A O 1
ATOM 1434 N N . VAL A 1 183 ? -2.299 -1.632 4.743 1.00 86.31 183 VAL A N 1
ATOM 1435 C CA . VAL A 1 183 ? -1.862 -1.873 6.132 1.00 86.31 183 VAL A CA 1
ATOM 1436 C C . VAL A 1 183 ? -2.861 -1.348 7.171 1.00 86.31 183 VAL A C 1
ATOM 1438 O O . VAL A 1 183 ? -2.831 -1.735 8.339 1.00 86.31 183 VAL A O 1
ATOM 1441 N N . MET A 1 184 ? -3.744 -0.442 6.750 1.00 86.38 184 MET A N 1
ATOM 1442 C CA . MET A 1 184 ? -4.790 0.144 7.583 1.00 86.38 184 MET A CA 1
ATOM 1443 C C . MET A 1 184 ? -6.078 -0.685 7.581 1.00 86.38 184 MET A C 1
ATOM 1445 O O . MET A 1 184 ? -6.994 -0.381 8.342 1.00 86.38 184 MET A O 1
ATOM 1449 N N . HIS A 1 185 ? -6.169 -1.712 6.734 1.00 87.50 185 HIS A N 1
ATOM 1450 C CA . HIS A 1 185 ? -7.359 -2.534 6.597 1.00 87.50 185 HIS A CA 1
ATOM 1451 C C . HIS A 1 185 ? -7.398 -3.623 7.677 1.00 87.50 185 HIS A C 1
ATOM 1453 O O . HIS A 1 185 ? -6.480 -4.435 7.786 1.00 87.50 185 HIS A O 1
ATOM 1459 N N . TYR A 1 186 ? -8.496 -3.698 8.433 1.00 87.62 186 TYR A N 1
ATOM 1460 C CA . TYR A 1 186 ? -8.741 -4.806 9.363 1.00 87.62 186 TYR A CA 1
ATOM 1461 C C . TYR A 1 186 ? -8.768 -6.168 8.668 1.00 87.62 186 TYR A C 1
ATOM 1463 O O . TYR A 1 186 ? -9.112 -6.272 7.489 1.00 87.62 186 TYR A O 1
ATOM 1471 N N . ASP A 1 187 ? -8.414 -7.220 9.402 1.00 88.12 187 ASP A N 1
ATOM 1472 C CA . ASP A 1 187 ? -8.630 -8.586 8.941 1.00 88.12 187 ASP A CA 1
ATOM 1473 C C . ASP A 1 187 ? -10.128 -8.942 8.959 1.00 88.12 187 ASP A C 1
ATOM 1475 O O . ASP A 1 187 ? -10.965 -8.225 9.509 1.00 88.12 187 ASP A O 1
ATOM 1479 N N . THR A 1 188 ? -10.476 -10.073 8.349 1.00 89.38 188 THR A N 1
ATOM 1480 C CA . THR A 1 188 ? -11.875 -10.491 8.147 1.00 89.38 188 THR A CA 1
ATOM 1481 C C . THR A 1 188 ? -12.622 -10.849 9.430 1.00 89.38 188 THR A C 1
ATOM 1483 O O . THR A 1 188 ? -13.843 -10.980 9.395 1.00 89.38 188 THR A O 1
ATOM 1486 N N . ARG A 1 189 ? -11.923 -11.021 10.556 1.00 89.62 189 ARG A N 1
ATOM 1487 C CA . ARG A 1 189 ? -12.471 -11.459 11.848 1.00 89.62 189 ARG A CA 1
ATOM 1488 C C . ARG A 1 189 ? -12.248 -10.456 12.971 1.00 89.62 189 ARG A C 1
ATOM 1490 O O . ARG A 1 189 ? -12.570 -10.769 14.117 1.00 89.62 189 ARG A O 1
ATOM 1497 N N . SER A 1 190 ? -11.698 -9.279 12.675 1.00 88.56 190 SER A N 1
ATOM 1498 C CA . SER A 1 190 ? -11.507 -8.227 13.674 1.00 88.56 190 SER A CA 1
ATOM 1499 C C . SER A 1 190 ? -12.795 -8.049 14.493 1.00 88.56 190 SER A C 1
ATOM 1501 O O . SER A 1 190 ? -13.887 -8.120 13.943 1.00 88.56 190 SER A O 1
ATOM 1503 N N . PHE A 1 191 ? -12.683 -7.926 15.817 1.00 89.31 191 PHE A N 1
ATOM 1504 C CA . PHE A 1 191 ? -13.793 -7.743 16.774 1.00 89.31 191 PHE A CA 1
ATOM 1505 C C . PHE A 1 191 ? -14.942 -8.775 16.787 1.00 89.31 191 PHE A C 1
ATOM 1507 O O . PHE A 1 191 ? -15.829 -8.650 17.629 1.00 89.31 191 PHE A O 1
ATOM 1514 N N . ALA A 1 192 ? -14.959 -9.784 15.914 1.00 91.19 192 ALA A N 1
ATOM 1515 C CA . ALA A 1 192 ? -15.994 -10.811 15.902 1.00 91.19 192 ALA A CA 1
ATOM 1516 C C . ALA A 1 192 ? -15.722 -11.869 16.981 1.00 91.19 192 ALA A C 1
ATOM 1518 O O . ALA A 1 192 ? -14.587 -12.312 17.154 1.00 91.19 192 ALA A O 1
ATOM 1519 N N . THR A 1 193 ? -16.764 -12.332 17.671 1.00 93.44 193 THR A N 1
ATOM 1520 C CA . THR A 1 193 ? -16.672 -13.475 18.599 1.00 93.44 193 THR A CA 1
ATOM 1521 C C . THR A 1 193 ? -16.644 -14.811 17.861 1.00 93.44 193 THR A C 1
ATOM 1523 O O . THR A 1 193 ? -16.081 -15.787 18.352 1.00 93.44 193 THR A O 1
ATOM 1526 N N . SER A 1 194 ? -17.231 -14.863 16.663 1.00 93.69 194 SER A N 1
ATOM 1527 C CA . SER A 1 194 ? -17.194 -16.010 15.759 1.00 93.69 194 SER A CA 1
ATOM 1528 C C . SER A 1 194 ? -17.439 -15.572 14.309 1.00 93.69 194 SER A C 1
ATOM 1530 O O . SER A 1 194 ? -17.978 -14.497 14.053 1.00 93.69 194 SER A O 1
ATOM 1532 N N . GLY A 1 195 ? -17.037 -16.397 13.338 1.00 91.62 195 GLY A N 1
ATOM 1533 C CA . GLY A 1 195 ? -17.235 -16.091 11.916 1.00 91.62 195 GLY A CA 1
ATOM 1534 C C . GLY A 1 195 ? -16.369 -14.934 11.396 1.00 91.62 195 GLY A C 1
ATOM 1535 O O . GLY A 1 195 ? -15.267 -14.703 11.892 1.00 91.62 195 GLY A O 1
ATOM 1536 N N . GLN A 1 196 ? -16.841 -14.272 10.338 1.00 91.94 196 GLN A N 1
ATOM 1537 C CA . GLN A 1 196 ? -16.210 -13.102 9.716 1.00 91.94 196 GLN A CA 1
ATOM 1538 C C . GLN A 1 196 ? -17.081 -11.872 9.982 1.00 91.94 196 GLN A C 1
ATOM 1540 O O . GLN A 1 196 ? -18.292 -11.951 9.814 1.00 91.94 196 GLN A O 1
ATOM 1545 N N . SER A 1 197 ? -16.471 -10.752 10.366 1.00 90.75 197 SER A N 1
ATOM 1546 C CA . SER A 1 197 ? -17.128 -9.441 10.470 1.00 90.75 197 SER A CA 1
ATOM 1547 C C . SER A 1 197 ? -16.943 -8.589 9.217 1.00 90.75 197 SER A C 1
ATOM 1549 O O . SER A 1 197 ? -17.689 -7.634 9.002 1.00 90.75 197 SER A O 1
ATOM 1551 N N . LEU A 1 198 ? -15.953 -8.927 8.382 1.00 88.31 198 LEU A N 1
ATOM 1552 C CA . LEU A 1 198 ? -15.725 -8.300 7.086 1.00 88.31 198 LEU A CA 1
ATOM 1553 C C . LEU A 1 198 ? -15.614 -9.355 5.987 1.00 88.31 198 LEU A C 1
ATOM 1555 O O . LEU A 1 198 ? -14.706 -10.189 6.002 1.00 88.31 198 LEU A O 1
ATOM 1559 N N . VAL A 1 199 ? -16.504 -9.270 5.003 1.00 88.56 199 VAL A N 1
ATOM 1560 C CA . VAL A 1 199 ? -16.583 -10.180 3.861 1.00 88.56 199 VAL A CA 1
ATOM 1561 C C . VAL A 1 199 ? -16.321 -9.391 2.573 1.00 88.56 199 VAL A C 1
ATOM 1563 O O . VAL A 1 199 ? -17.118 -8.525 2.207 1.00 88.56 199 VAL A O 1
ATOM 1566 N N . PRO A 1 200 ? -15.210 -9.643 1.856 1.00 85.38 200 PRO A N 1
ATOM 1567 C CA . PRO A 1 200 ? -14.916 -8.920 0.624 1.00 85.38 200 PRO A CA 1
ATOM 1568 C C . PRO A 1 200 ? -15.890 -9.313 -0.495 1.00 85.38 200 PRO A C 1
ATOM 1570 O O . PRO A 1 200 ? -16.183 -10.495 -0.673 1.00 85.38 200 PRO A O 1
ATOM 1573 N N . LYS A 1 201 ? -16.298 -8.343 -1.333 1.00 83.94 201 LYS A N 1
ATOM 1574 C CA . LYS A 1 201 ? -17.118 -8.595 -2.548 1.00 83.94 201 LYS A CA 1
ATOM 1575 C C . LYS A 1 201 ? -16.505 -9.668 -3.442 1.00 83.94 201 LYS A C 1
ATOM 1577 O O . LYS A 1 201 ? -17.216 -10.474 -4.030 1.00 83.94 201 LYS A O 1
ATOM 1582 N N . THR A 1 202 ? -15.179 -9.662 -3.546 1.00 83.50 202 THR A N 1
ATOM 1583 C CA . THR A 1 202 ? -14.427 -10.643 -4.323 1.00 83.50 202 THR A CA 1
ATOM 1584 C C . THR A 1 202 ? -13.765 -11.625 -3.355 1.00 83.50 202 THR A C 1
ATOM 1586 O O . THR A 1 202 ? -12.761 -11.267 -2.730 1.00 83.50 202 THR A O 1
ATOM 1589 N N . PRO A 1 203 ? -14.247 -12.880 -3.258 1.00 86.00 203 PRO A N 1
ATOM 1590 C CA . PRO A 1 203 ? -13.797 -13.834 -2.237 1.00 86.00 203 PRO A CA 1
ATOM 1591 C C . PRO A 1 203 ? -12.291 -14.126 -2.247 1.00 86.00 203 PRO A C 1
ATOM 1593 O O . PRO A 1 203 ? -11.718 -14.516 -1.236 1.00 86.00 203 PRO A O 1
ATOM 1596 N N . ARG A 1 204 ? -11.614 -13.907 -3.382 1.00 87.38 204 ARG A N 1
ATOM 1597 C CA . ARG A 1 204 ? -10.161 -14.101 -3.508 1.00 87.38 204 ARG A CA 1
ATOM 1598 C C . ARG A 1 204 ? -9.333 -13.145 -2.642 1.00 87.38 204 ARG A C 1
ATOM 1600 O O . ARG A 1 204 ? -8.180 -13.459 -2.376 1.00 87.38 204 ARG A O 1
ATOM 1607 N N . TYR A 1 205 ? -9.901 -12.023 -2.195 1.00 87.81 205 TYR A N 1
ATOM 1608 C CA . TYR A 1 205 ? -9.212 -11.062 -1.326 1.00 87.81 205 TYR A CA 1
ATOM 1609 C C . TYR A 1 205 ? -9.421 -11.313 0.169 1.00 87.81 205 TYR A C 1
ATOM 1611 O O . TYR A 1 205 ? -8.921 -10.545 0.988 1.00 87.81 205 TYR A O 1
ATOM 1619 N N . LEU A 1 206 ? -10.101 -12.403 0.541 1.00 87.88 206 LEU A N 1
ATOM 1620 C CA . LEU A 1 206 ? -10.360 -12.752 1.940 1.00 87.88 206 LEU A CA 1
ATOM 1621 C C . LEU A 1 206 ? -9.079 -12.790 2.785 1.00 87.88 206 LEU A C 1
ATOM 1623 O O . LEU A 1 206 ? -9.059 -12.292 3.904 1.00 87.88 206 LEU A O 1
ATOM 1627 N N . TYR A 1 207 ? -7.996 -13.330 2.226 1.00 85.88 207 TYR A N 1
ATOM 1628 C CA . TYR A 1 207 ? -6.694 -13.426 2.896 1.00 85.88 207 TYR A CA 1
ATOM 1629 C C . TYR A 1 207 ? -5.752 -12.255 2.585 1.00 85.88 207 TYR A C 1
ATOM 1631 O O . TYR A 1 207 ? -4.596 -12.263 2.996 1.00 85.88 207 TYR A O 1
ATOM 1639 N N . THR A 1 208 ? -6.218 -11.267 1.822 1.00 89.25 208 THR A N 1
ATOM 1640 C CA . THR A 1 208 ? -5.476 -10.029 1.548 1.00 89.25 208 THR A CA 1
ATOM 1641 C C . THR A 1 208 ? -5.744 -8.980 2.628 1.00 89.25 208 THR A C 1
ATOM 1643 O O . THR A 1 208 ? -4.851 -8.210 2.970 1.00 89.25 208 THR A O 1
ATOM 1646 N N . MET A 1 209 ? -6.956 -8.980 3.184 1.00 86.38 209 MET A N 1
ATOM 1647 C CA . MET A 1 209 ? -7.361 -8.129 4.303 1.00 86.38 209 MET A CA 1
ATOM 1648 C C . MET A 1 209 ? -6.581 -8.457 5.577 1.00 86.38 209 MET A C 1
ATOM 1650 O O . MET A 1 209 ? -6.255 -9.616 5.830 1.00 86.38 209 MET A O 1
ATOM 1654 N N . GLY A 1 210 ? -6.288 -7.441 6.392 1.00 84.94 210 GLY A N 1
ATOM 1655 C CA . GLY A 1 210 ? -5.445 -7.601 7.581 1.00 84.94 210 GLY A CA 1
ATOM 1656 C C . GLY A 1 210 ? -3.950 -7.691 7.276 1.00 84.94 210 GLY A C 1
ATOM 1657 O O . GLY A 1 210 ? -3.162 -8.084 8.141 1.00 84.94 210 GLY A O 1
ATOM 1658 N N . SER A 1 211 ? -3.548 -7.359 6.046 1.00 84.81 211 SER A N 1
ATOM 1659 C CA . SER A 1 211 ? -2.143 -7.273 5.660 1.00 84.81 211 SER A CA 1
ATOM 1660 C C . SER A 1 211 ? -1.388 -6.334 6.600 1.00 84.81 211 SER A C 1
ATOM 1662 O O . SER A 1 211 ? -1.830 -5.234 6.911 1.00 84.81 211 SER A O 1
ATOM 1664 N N . GLN A 1 212 ? -0.203 -6.758 7.031 1.00 82.38 212 GLN A N 1
ATOM 1665 C CA . GLN A 1 212 ? 0.712 -5.923 7.814 1.00 82.38 212 GLN A CA 1
ATOM 1666 C C . GLN A 1 212 ? 1.752 -5.210 6.934 1.00 82.38 212 GLN A C 1
ATOM 1668 O O . GLN A 1 212 ? 2.661 -4.558 7.447 1.00 82.38 212 GLN A O 1
ATOM 1673 N N . GLN A 1 213 ? 1.627 -5.346 5.613 1.00 83.06 213 GLN A N 1
ATOM 1674 C CA . GLN A 1 213 ? 2.541 -4.777 4.630 1.00 83.06 213 GLN A CA 1
ATOM 1675 C C . GLN A 1 213 ? 2.035 -3.412 4.183 1.00 83.06 213 GLN A C 1
ATOM 1677 O O . GLN A 1 213 ? 0.874 -3.279 3.808 1.00 83.06 213 GLN A O 1
ATOM 1682 N N . ILE A 1 214 ? 2.925 -2.418 4.175 1.00 86.88 214 ILE A N 1
ATOM 1683 C CA . ILE A 1 214 ? 2.629 -1.104 3.602 1.00 86.88 214 ILE A CA 1
ATOM 1684 C C . ILE A 1 214 ? 2.452 -1.278 2.094 1.00 86.88 214 ILE A C 1
ATOM 1686 O O . ILE A 1 214 ? 3.381 -1.684 1.391 1.00 86.88 214 ILE A O 1
ATOM 1690 N N . SER A 1 215 ? 1.256 -0.975 1.606 1.00 89.69 215 SER A N 1
ATOM 1691 C CA . SER A 1 215 ? 0.930 -1.077 0.192 1.00 89.69 215 SER A CA 1
ATOM 1692 C C . SER A 1 215 ? 1.424 0.138 -0.597 1.00 89.69 215 SER A C 1
ATOM 1694 O O . SER A 1 215 ? 1.786 1.194 -0.065 1.00 89.69 215 SER A O 1
ATOM 1696 N N . PHE A 1 216 ? 1.382 0.010 -1.920 1.00 92.69 216 PHE A N 1
ATOM 1697 C CA . PHE A 1 216 ? 1.638 1.131 -2.811 1.00 92.69 216 PHE A CA 1
ATOM 1698 C C . PHE A 1 216 ? 0.614 2.262 -2.634 1.00 92.69 216 PHE A C 1
ATOM 1700 O O . PHE A 1 216 ? 0.996 3.436 -2.666 1.00 92.69 216 PHE A O 1
ATOM 1707 N N . TYR A 1 217 ? -0.669 1.936 -2.437 1.00 91.50 217 TYR A N 1
ATOM 1708 C CA . TYR A 1 217 ? -1.690 2.965 -2.263 1.00 91.50 217 TYR A CA 1
ATOM 1709 C C . TYR A 1 217 ? -1.634 3.624 -0.889 1.00 91.50 217 TYR A C 1
ATOM 1711 O O . TYR A 1 217 ? -1.925 4.814 -0.823 1.00 91.50 217 TYR A O 1
ATOM 1719 N N . ASP A 1 218 ? -1.147 2.952 0.158 1.00 90.12 218 ASP A N 1
ATOM 1720 C CA . ASP A 1 218 ? -0.860 3.599 1.448 1.00 90.12 218 ASP A CA 1
ATOM 1721 C C . ASP A 1 218 ? 0.156 4.742 1.267 1.00 90.12 218 ASP A C 1
ATOM 1723 O O . ASP A 1 218 ? -0.069 5.880 1.690 1.00 90.12 218 ASP A O 1
ATOM 1727 N N . ILE A 1 219 ? 1.254 4.469 0.551 1.00 90.38 219 ILE A N 1
ATOM 1728 C CA . ILE A 1 219 ? 2.286 5.471 0.238 1.00 90.38 219 ILE A CA 1
ATOM 1729 C C . ILE A 1 219 ? 1.718 6.569 -0.669 1.00 90.38 219 ILE A C 1
ATOM 1731 O O . ILE A 1 219 ? 1.971 7.760 -0.462 1.00 90.38 219 ILE A O 1
ATOM 1735 N N . PHE A 1 220 ? 0.953 6.190 -1.694 1.00 89.81 220 PHE A N 1
ATOM 1736 C CA . PHE A 1 220 ? 0.379 7.148 -2.632 1.00 89.81 220 PHE A CA 1
ATOM 1737 C C . PHE A 1 220 ? -0.659 8.063 -1.975 1.00 89.81 220 PHE A C 1
ATOM 1739 O O . PHE A 1 220 ? -0.678 9.256 -2.281 1.00 89.81 220 PHE A O 1
ATOM 1746 N N . LEU A 1 221 ? -1.482 7.543 -1.063 1.00 88.25 221 LEU A N 1
ATOM 1747 C CA . LEU A 1 221 ? -2.461 8.306 -0.293 1.00 88.25 221 LEU A CA 1
ATOM 1748 C C . LEU A 1 221 ? -1.756 9.384 0.529 1.00 88.25 221 LEU A C 1
ATOM 1750 O O . LEU A 1 221 ? -2.120 10.555 0.426 1.00 88.25 221 LEU A O 1
ATOM 1754 N N . ILE A 1 222 ? -0.701 9.019 1.265 1.00 87.56 222 ILE A N 1
ATOM 1755 C CA . ILE A 1 222 ? 0.112 9.961 2.052 1.00 87.56 222 ILE A CA 1
ATOM 1756 C C . ILE A 1 222 ? 0.704 11.046 1.147 1.00 87.56 222 ILE A C 1
ATOM 1758 O O . ILE A 1 222 ? 0.503 12.237 1.389 1.00 87.56 222 ILE A O 1
ATOM 1762 N N . ASN A 1 223 ? 1.385 10.649 0.069 1.00 88.50 223 ASN A N 1
ATOM 1763 C CA . ASN A 1 223 ? 2.012 11.596 -0.856 1.00 88.50 223 ASN A CA 1
ATOM 1764 C C . ASN A 1 223 ? 0.993 12.534 -1.517 1.00 88.50 223 ASN A C 1
ATOM 1766 O O . ASN A 1 223 ? 1.306 13.693 -1.789 1.00 88.50 223 ASN A O 1
ATOM 1770 N N . SER A 1 224 ? -0.220 12.048 -1.780 1.00 87.31 224 SER A N 1
ATOM 1771 C CA . SER A 1 224 ? -1.297 12.849 -2.366 1.00 87.31 224 SER A CA 1
ATOM 1772 C C . SER A 1 224 ? -1.863 13.839 -1.357 1.00 87.31 224 SER A C 1
ATOM 1774 O O . SER A 1 224 ? -1.994 15.020 -1.676 1.00 87.31 224 SER A O 1
ATOM 1776 N N . HIS A 1 225 ? -2.127 13.389 -0.129 1.00 87.31 225 HIS A N 1
ATOM 1777 C CA . HIS A 1 225 ? -2.653 14.240 0.933 1.00 87.31 225 HIS A CA 1
ATOM 1778 C C . HIS A 1 225 ? -1.697 15.391 1.270 1.00 87.31 225 HIS A C 1
ATOM 1780 O O . HIS A 1 225 ? -2.110 16.548 1.316 1.00 87.31 225 HIS A O 1
ATOM 1786 N N . TYR A 1 226 ? -0.403 15.090 1.403 1.00 85.62 226 TYR A N 1
ATOM 1787 C CA . TYR A 1 226 ? 0.632 16.086 1.702 1.00 85.62 226 TYR A CA 1
ATOM 1788 C C . TYR A 1 226 ? 1.218 16.773 0.468 1.00 85.62 226 TYR A C 1
ATOM 1790 O O . TYR A 1 226 ? 2.201 17.503 0.575 1.00 85.62 226 TYR A O 1
ATOM 1798 N N . LYS A 1 227 ? 0.617 16.568 -0.712 1.00 86.56 227 LYS A N 1
ATOM 1799 C CA . LYS A 1 227 ? 1.011 17.219 -1.972 1.00 86.56 227 LYS A CA 1
ATOM 1800 C C . LYS A 1 227 ? 2.489 17.010 -2.343 1.00 86.56 227 LYS A C 1
ATOM 1802 O O . LYS A 1 227 ? 3.072 17.816 -3.066 1.00 86.56 227 LYS A O 1
ATOM 1807 N N . CYS A 1 228 ? 3.090 15.897 -1.924 1.00 86.44 228 CYS A N 1
ATOM 1808 C CA . CYS A 1 228 ? 4.494 15.575 -2.190 1.00 86.44 228 CYS A CA 1
ATOM 1809 C C . CYS A 1 228 ? 4.784 15.409 -3.691 1.00 86.44 228 CYS A C 1
ATOM 1811 O O . CYS A 1 228 ? 5.906 15.634 -4.138 1.00 86.44 228 CYS A O 1
ATOM 1813 N N . HIS A 1 229 ? 3.770 15.069 -4.493 1.00 82.06 229 HIS A N 1
ATOM 1814 C CA . HIS A 1 229 ? 3.905 14.918 -5.949 1.00 82.06 229 HIS A CA 1
ATOM 1815 C C . HIS A 1 229 ? 4.341 16.205 -6.666 1.00 82.06 229 HIS A C 1
ATOM 1817 O O . HIS A 1 229 ? 4.914 16.123 -7.752 1.00 82.06 229 HIS A O 1
ATOM 1823 N N . GLY A 1 230 ? 4.109 17.381 -6.066 1.00 82.31 230 GLY A N 1
ATOM 1824 C CA . GLY A 1 230 ? 4.490 18.673 -6.646 1.00 82.31 230 GLY A CA 1
ATOM 1825 C C . GLY A 1 230 ? 6.001 18.846 -6.832 1.00 82.31 230 GLY A C 1
ATOM 1826 O O . GLY A 1 230 ? 6.427 19.504 -7.777 1.00 82.31 230 GLY A O 1
ATOM 1827 N N . ILE A 1 231 ? 6.813 18.192 -5.994 1.00 85.62 231 ILE A N 1
ATOM 1828 C CA . ILE A 1 231 ? 8.281 18.321 -5.989 1.00 85.62 231 ILE A CA 1
ATOM 1829 C C . ILE A 1 231 ? 8.887 17.877 -7.330 1.00 85.62 231 ILE A C 1
ATOM 1831 O O . ILE A 1 231 ? 9.799 18.512 -7.850 1.00 85.62 231 ILE A O 1
ATOM 1835 N N . CYS A 1 232 ? 8.333 16.820 -7.929 1.00 88.44 232 CYS A N 1
ATOM 1836 C CA . CYS A 1 232 ? 8.807 16.238 -9.188 1.00 88.44 232 CYS A CA 1
ATOM 1837 C C . CYS A 1 232 ? 7.838 16.490 -10.358 1.00 88.44 232 CYS A C 1
ATOM 1839 O O . CYS A 1 232 ? 7.781 15.703 -11.311 1.00 88.44 232 CYS A O 1
ATOM 1841 N N . ALA A 1 233 ? 7.021 17.546 -10.277 1.00 81.81 233 ALA A N 1
ATOM 1842 C CA . ALA A 1 233 ? 5.996 17.829 -11.279 1.00 81.81 233 ALA A CA 1
ATOM 1843 C C . ALA A 1 233 ? 6.601 18.238 -12.632 1.00 81.81 233 ALA A C 1
ATOM 1845 O O . ALA A 1 233 ? 6.173 17.729 -13.666 1.00 81.81 233 ALA A O 1
ATOM 1846 N N . ALA A 1 234 ? 7.623 19.102 -12.616 1.00 82.06 234 ALA A N 1
ATOM 1847 C CA . ALA A 1 234 ? 8.209 19.681 -13.826 1.00 82.06 234 ALA A CA 1
ATOM 1848 C C . ALA A 1 234 ? 9.183 18.742 -14.559 1.00 82.06 234 ALA A C 1
ATOM 1850 O O . ALA A 1 234 ? 9.271 18.773 -15.784 1.00 82.06 234 ALA A O 1
ATOM 1851 N N . LYS A 1 235 ? 9.930 17.907 -13.826 1.00 85.00 235 LYS A N 1
ATOM 1852 C CA . LYS A 1 235 ? 10.954 17.021 -14.394 1.00 85.00 235 LYS A CA 1
ATOM 1853 C C . LYS A 1 235 ? 11.128 15.778 -13.529 1.00 85.00 235 LYS A C 1
ATOM 1855 O O . LYS A 1 235 ? 11.147 15.867 -12.304 1.00 85.00 235 LYS A O 1
ATOM 1860 N N . GLY A 1 236 ? 11.280 14.623 -14.169 1.00 88.44 236 GLY A N 1
ATOM 1861 C CA . GLY A 1 236 ? 11.555 13.370 -13.479 1.00 88.44 236 GLY A CA 1
ATOM 1862 C C . GLY A 1 236 ? 11.307 12.138 -14.338 1.00 88.44 236 GLY A C 1
ATOM 1863 O O . GLY A 1 236 ? 11.012 12.238 -15.528 1.00 88.44 236 GLY A O 1
ATOM 1864 N N . ALA A 1 237 ? 11.409 10.977 -13.705 1.00 93.50 237 ALA A N 1
ATOM 1865 C CA . ALA A 1 237 ? 11.198 9.674 -14.303 1.00 93.50 237 ALA A CA 1
ATOM 1866 C C . ALA A 1 237 ? 9.830 9.560 -14.993 1.00 93.50 237 ALA A C 1
ATOM 1868 O O . ALA A 1 237 ? 8.796 10.011 -14.478 1.00 93.50 237 ALA A O 1
ATOM 1869 N N . ALA A 1 238 ? 9.833 8.913 -16.158 1.00 94.88 238 ALA A N 1
ATOM 1870 C CA . ALA A 1 238 ? 8.635 8.485 -16.868 1.00 94.88 238 ALA A CA 1
ATOM 1871 C C . ALA A 1 238 ? 8.187 7.122 -16.321 1.00 94.88 238 ALA A C 1
ATOM 1873 O O . ALA A 1 238 ? 8.517 6.073 -16.870 1.00 94.88 238 ALA A O 1
ATOM 1874 N N . CYS A 1 239 ? 7.492 7.145 -15.185 1.00 94.94 239 CYS A N 1
ATOM 1875 C CA . CYS A 1 239 ? 7.023 5.931 -14.526 1.00 94.94 239 CYS A CA 1
ATOM 1876 C C . CYS A 1 239 ? 6.000 5.181 -15.387 1.00 94.94 239 CYS A C 1
ATOM 1878 O O . CYS A 1 239 ? 5.061 5.785 -15.904 1.00 94.94 239 CYS A O 1
ATOM 1880 N N . VAL A 1 240 ? 6.153 3.861 -15.488 1.00 96.69 240 VAL A N 1
ATOM 1881 C CA . VAL A 1 240 ? 5.208 2.961 -16.164 1.00 96.69 240 VAL A CA 1
ATOM 1882 C C . VAL A 1 240 ? 4.529 2.024 -15.160 1.00 96.69 240 VAL A C 1
ATOM 1884 O O . VAL A 1 240 ? 4.810 2.079 -13.964 1.00 96.69 240 VAL A O 1
ATOM 1887 N N . ASN A 1 241 ? 3.607 1.175 -15.631 1.00 94.81 241 ASN A N 1
ATOM 1888 C CA . ASN A 1 241 ? 2.916 0.158 -14.820 1.00 94.81 241 ASN A CA 1
ATOM 1889 C C . ASN A 1 241 ? 2.263 0.718 -13.542 1.00 94.81 241 ASN A C 1
ATOM 1891 O O . ASN A 1 241 ? 2.270 0.082 -12.494 1.00 94.81 241 ASN A O 1
ATOM 1895 N N . GLY A 1 242 ? 1.731 1.942 -13.615 1.00 92.44 242 GLY A N 1
ATOM 1896 C CA . GLY A 1 242 ? 1.086 2.603 -12.477 1.00 92.44 242 GLY A CA 1
ATOM 1897 C C . GLY A 1 242 ? 2.041 3.238 -11.460 1.00 92.44 242 GLY A C 1
ATOM 1898 O O . GLY A 1 242 ? 1.565 3.835 -10.495 1.00 92.44 242 GLY A O 1
ATOM 1899 N N . GLY A 1 243 ? 3.359 3.173 -11.682 1.00 94.44 243 GLY A N 1
ATOM 1900 C CA . GLY A 1 243 ? 4.361 3.836 -10.851 1.00 94.44 243 GLY A CA 1
ATOM 1901 C C . GLY A 1 243 ? 4.164 5.347 -10.743 1.00 94.44 243 GLY A C 1
ATOM 1902 O O . GLY A 1 243 ? 3.602 6.000 -11.627 1.00 94.44 243 GLY A O 1
ATOM 1903 N N . LYS A 1 244 ? 4.640 5.919 -9.636 1.00 93.56 244 LYS A N 1
ATOM 1904 C CA . LYS A 1 244 ? 4.554 7.360 -9.351 1.00 93.56 244 LYS A CA 1
ATOM 1905 C C . LYS A 1 244 ? 5.939 7.891 -9.046 1.00 93.56 244 LYS A C 1
ATOM 1907 O O . LYS A 1 244 ? 6.761 7.177 -8.480 1.00 93.56 244 LYS A O 1
ATOM 1912 N N . ARG A 1 245 ? 6.217 9.135 -9.437 1.00 93.38 245 ARG A N 1
ATOM 1913 C CA . ARG A 1 245 ? 7.537 9.739 -9.212 1.00 93.38 245 ARG A CA 1
ATOM 1914 C C . ARG A 1 245 ? 7.841 9.759 -7.724 1.00 93.38 245 ARG A C 1
ATOM 1916 O O . ARG A 1 245 ? 6.964 10.086 -6.928 1.00 93.38 245 ARG A O 1
ATOM 1923 N N . ASN A 1 246 ? 9.068 9.402 -7.367 1.00 92.94 246 ASN A N 1
ATOM 1924 C CA . ASN A 1 246 ? 9.504 9.435 -5.985 1.00 92.94 246 ASN A CA 1
ATOM 1925 C C . ASN A 1 246 ? 9.779 10.893 -5.570 1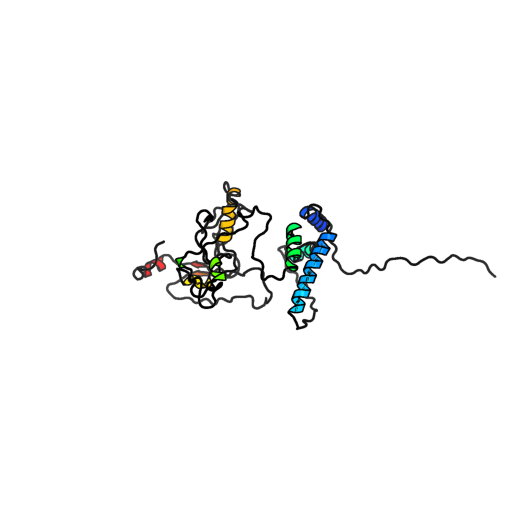.00 92.94 246 ASN A C 1
ATOM 1927 O O . ASN A 1 246 ? 10.709 11.496 -6.106 1.00 92.94 246 ASN A O 1
ATOM 1931 N N . PRO A 1 247 ? 9.038 11.463 -4.601 1.00 91.00 247 PRO A N 1
ATOM 1932 C CA . PRO A 1 247 ? 9.240 12.847 -4.167 1.00 91.00 247 PRO A CA 1
ATOM 1933 C C . PRO A 1 247 ? 10.626 13.123 -3.566 1.00 91.00 247 PRO A C 1
ATOM 1935 O O . PRO A 1 247 ? 11.051 14.272 -3.526 1.00 91.00 247 PRO A O 1
ATOM 1938 N N . LYS A 1 248 ? 11.334 12.085 -3.098 1.00 89.94 248 LYS A N 1
ATOM 1939 C CA . LYS A 1 248 ? 12.697 12.197 -2.549 1.00 89.94 248 LYS A CA 1
ATOM 1940 C C . LYS A 1 248 ? 13.784 12.116 -3.620 1.00 89.94 248 LYS A C 1
ATOM 1942 O O . LYS A 1 248 ? 14.912 12.525 -3.374 1.00 89.94 248 LYS A O 1
ATOM 1947 N N . ASN A 1 249 ? 13.471 11.555 -4.787 1.00 92.62 249 ASN A N 1
ATOM 1948 C CA . ASN A 1 249 ? 14.402 11.446 -5.901 1.00 92.62 249 ASN A CA 1
ATOM 1949 C C . ASN A 1 249 ? 13.621 11.385 -7.217 1.00 92.62 249 ASN A C 1
ATOM 1951 O O . ASN A 1 249 ? 13.139 10.331 -7.629 1.00 92.62 249 ASN A O 1
ATOM 1955 N N . CYS A 1 250 ? 13.537 12.521 -7.906 1.00 93.88 250 CYS A N 1
ATOM 1956 C CA . CYS A 1 250 ? 12.727 12.642 -9.111 1.00 93.88 250 CYS A CA 1
ATOM 1957 C C . CYS A 1 250 ? 13.203 11.764 -10.280 1.00 93.88 250 CYS A C 1
ATOM 1959 O O . CYS A 1 250 ? 12.450 11.609 -11.236 1.00 93.88 250 CYS A O 1
ATOM 1961 N N . ALA A 1 251 ? 14.407 11.181 -10.237 1.00 95.38 251 ALA A N 1
ATOM 1962 C CA . ALA A 1 251 ? 14.926 10.295 -11.283 1.00 95.38 251 ALA A CA 1
ATOM 1963 C C . ALA A 1 251 ? 14.453 8.833 -11.160 1.00 95.38 251 ALA A C 1
ATOM 1965 O O . ALA A 1 251 ? 14.701 8.035 -12.062 1.00 95.38 251 ALA A O 1
ATOM 1966 N N . VAL A 1 252 ? 13.758 8.480 -10.075 1.00 95.56 252 VAL A N 1
ATOM 1967 C CA . VAL A 1 252 ? 13.262 7.123 -9.795 1.00 95.56 252 VAL A CA 1
ATOM 1968 C C . VAL A 1 252 ? 11.780 7.151 -9.435 1.00 95.56 252 VAL A C 1
ATOM 1970 O O . VAL A 1 252 ? 11.243 8.133 -8.921 1.00 95.56 252 VAL A O 1
ATOM 1973 N N . CYS A 1 253 ? 11.105 6.042 -9.700 1.00 95.50 253 CYS A N 1
ATOM 1974 C CA . CYS A 1 253 ? 9.701 5.839 -9.385 1.00 95.50 253 CYS A CA 1
ATOM 1975 C C . CYS A 1 253 ? 9.530 5.007 -8.111 1.00 95.50 253 CYS A C 1
ATOM 1977 O O . CYS A 1 253 ? 10.313 4.106 -7.821 1.00 95.50 253 CYS A O 1
ATOM 1979 N N . ILE A 1 254 ? 8.462 5.291 -7.372 1.00 94.56 254 ILE A N 1
ATOM 1980 C CA . ILE A 1 254 ? 7.862 4.362 -6.417 1.00 94.56 254 ILE A CA 1
ATOM 1981 C C . ILE A 1 254 ? 6.990 3.413 -7.239 1.00 94.56 254 ILE A C 1
ATOM 1983 O O . ILE A 1 254 ? 6.136 3.868 -8.010 1.00 94.56 254 ILE A O 1
ATOM 1987 N N . CYS A 1 255 ? 7.220 2.111 -7.095 1.00 95.06 255 CYS A N 1
ATOM 1988 C CA . CYS A 1 255 ? 6.597 1.090 -7.929 1.00 95.06 255 CYS A CA 1
ATOM 1989 C C . CYS A 1 255 ? 5.529 0.302 -7.169 1.00 95.06 255 CYS A C 1
ATOM 1991 O O . CYS A 1 255 ? 5.746 -0.032 -6.003 1.00 95.06 255 CYS A O 1
ATOM 1993 N N . PRO A 1 256 ? 4.398 -0.031 -7.815 1.00 93.94 256 PRO A N 1
ATOM 1994 C CA . PRO A 1 256 ? 3.472 -1.020 -7.287 1.00 93.94 256 PRO A CA 1
ATOM 1995 C C . PRO A 1 256 ? 4.165 -2.367 -7.071 1.00 93.94 256 PRO A C 1
ATOM 1997 O O . PRO A 1 256 ? 5.128 -2.698 -7.770 1.00 93.94 256 PRO A O 1
ATOM 2000 N N . ALA A 1 257 ? 3.656 -3.155 -6.122 1.00 90.06 257 ALA A N 1
ATOM 2001 C CA . ALA A 1 257 ? 4.176 -4.490 -5.843 1.00 90.06 257 ALA A CA 1
ATOM 2002 C C . ALA A 1 257 ? 4.233 -5.338 -7.128 1.00 90.06 257 ALA A C 1
ATOM 2004 O O . ALA A 1 257 ? 3.326 -5.293 -7.959 1.00 90.06 257 ALA A O 1
ATOM 2005 N N . GLY A 1 258 ? 5.324 -6.085 -7.310 1.00 92.50 258 GLY A N 1
ATOM 2006 C CA . GLY A 1 258 ? 5.590 -6.826 -8.544 1.00 92.50 258 GLY A CA 1
ATOM 2007 C C . GLY A 1 258 ? 6.346 -6.045 -9.621 1.00 92.50 258 GLY A C 1
ATOM 2008 O O . GLY A 1 258 ? 6.824 -6.673 -10.562 1.00 92.50 258 GLY A O 1
ATOM 2009 N N . TYR A 1 259 ? 6.536 -4.729 -9.487 1.00 95.94 259 TYR A N 1
ATOM 2010 C CA . TYR A 1 259 ? 7.315 -3.904 -10.418 1.00 95.94 259 TYR A CA 1
ATOM 2011 C C . TYR A 1 259 ? 8.491 -3.216 -9.722 1.00 95.94 259 TYR A C 1
ATOM 2013 O O . TYR A 1 259 ? 8.441 -2.890 -8.540 1.00 95.94 259 TYR A O 1
ATOM 2021 N N . GLY A 1 260 ? 9.565 -2.983 -10.467 1.00 94.56 260 GLY A N 1
ATOM 2022 C CA . GLY A 1 260 ? 10.794 -2.377 -9.973 1.00 94.56 260 GLY A CA 1
ATOM 2023 C C . GLY A 1 260 ? 11.620 -1.727 -11.081 1.00 94.56 260 GLY A C 1
ATOM 2024 O O . GLY A 1 260 ? 11.171 -1.562 -12.219 1.00 94.56 260 GLY A O 1
ATOM 2025 N N . GLY A 1 261 ? 12.851 -1.352 -10.739 1.00 95.38 261 GLY A N 1
ATOM 2026 C CA . GLY A 1 261 ? 13.698 -0.518 -11.590 1.00 95.38 261 GLY A CA 1
ATOM 2027 C C . GLY A 1 261 ? 13.311 0.959 -11.530 1.00 95.38 261 GLY A C 1
ATOM 2028 O O . GLY A 1 261 ? 12.279 1.327 -10.970 1.00 95.38 261 GLY A O 1
ATOM 2029 N N . ALA A 1 262 ? 14.137 1.817 -12.134 1.00 96.31 262 ALA A N 1
ATOM 2030 C CA . ALA A 1 262 ? 13.968 3.266 -12.025 1.00 96.31 262 ALA A CA 1
ATOM 2031 C C . ALA A 1 262 ? 12.623 3.775 -12.551 1.00 96.31 262 ALA A C 1
ATOM 2033 O O . ALA A 1 262 ? 12.098 4.756 -12.034 1.00 96.31 262 ALA A O 1
ATOM 2034 N N . LEU A 1 263 ? 12.054 3.089 -13.544 1.00 97.19 263 LEU A N 1
ATOM 2035 C CA . LEU A 1 263 ? 10.806 3.477 -14.196 1.00 97.19 263 LEU A CA 1
ATOM 2036 C C . LEU A 1 263 ? 9.640 2.527 -13.887 1.00 97.19 263 LEU A C 1
ATOM 2038 O O . LEU A 1 263 ? 8.576 2.684 -14.475 1.00 97.19 263 LEU A O 1
ATOM 2042 N N . CYS A 1 264 ? 9.810 1.544 -12.994 1.00 97.38 264 CYS A N 1
ATOM 2043 C CA . CYS A 1 264 ? 8.840 0.462 -12.755 1.00 97.38 264 CYS A CA 1
ATOM 2044 C C . CYS A 1 264 ? 8.598 -0.456 -13.968 1.00 97.38 264 CYS A C 1
ATOM 2046 O O . CYS A 1 264 ? 7.543 -1.077 -14.098 1.00 97.38 264 CYS A O 1
ATOM 2048 N N . ASN A 1 265 ? 9.568 -0.545 -14.879 1.00 96.62 265 ASN A N 1
ATOM 2049 C CA . ASN A 1 265 ? 9.517 -1.365 -16.093 1.00 96.62 265 ASN A CA 1
ATOM 2050 C C . ASN A 1 265 ? 10.236 -2.716 -15.956 1.00 96.62 265 ASN A C 1
ATOM 2052 O O . ASN A 1 265 ? 10.295 -3.471 -16.925 1.00 96.62 265 ASN A O 1
ATOM 2056 N N . LEU A 1 266 ? 10.790 -3.021 -14.783 1.00 96.00 266 LEU A N 1
ATOM 2057 C CA . LEU A 1 266 ? 11.539 -4.246 -14.522 1.00 96.00 266 LEU A CA 1
ATOM 2058 C C . LEU A 1 266 ? 10.844 -5.088 -13.456 1.00 96.00 266 LEU A C 1
ATOM 2060 O O . LEU A 1 266 ? 10.065 -4.582 -12.649 1.00 96.00 266 LEU A O 1
ATOM 2064 N N . ARG A 1 267 ? 11.156 -6.384 -13.433 1.00 95.12 267 ARG A N 1
ATOM 2065 C CA . ARG A 1 267 ? 10.838 -7.241 -12.290 1.00 95.12 267 ARG A CA 1
ATOM 2066 C C . ARG A 1 267 ? 11.710 -6.787 -11.114 1.00 95.12 267 ARG A C 1
ATOM 2068 O O . ARG A 1 267 ? 12.896 -6.537 -11.342 1.00 95.12 267 ARG A O 1
ATOM 2075 N N . PRO A 1 268 ? 11.179 -6.691 -9.884 1.00 94.00 268 PRO A N 1
ATOM 2076 C CA . PRO A 1 268 ? 11.997 -6.438 -8.708 1.00 94.00 268 PRO A CA 1
ATOM 2077 C C . PRO A 1 268 ? 13.180 -7.407 -8.622 1.00 94.00 268 PRO A C 1
ATOM 2079 O O . PRO A 1 268 ? 13.057 -8.586 -8.972 1.00 94.00 268 PRO A O 1
ATOM 2082 N N . ALA A 1 269 ? 14.323 -6.898 -8.166 1.00 88.94 269 ALA A N 1
ATOM 2083 C CA . ALA A 1 269 ? 15.493 -7.721 -7.893 1.00 88.94 269 ALA A CA 1
ATOM 2084 C C . ALA A 1 269 ? 15.211 -8.717 -6.750 1.00 88.94 269 ALA A C 1
ATOM 2086 O O . ALA A 1 269 ? 14.288 -8.526 -5.959 1.00 88.94 269 ALA A O 1
ATOM 2087 N N . GLY A 1 270 ? 16.011 -9.781 -6.666 1.00 87.62 270 GLY A N 1
ATOM 2088 C CA . GLY A 1 270 ? 15.843 -10.854 -5.682 1.00 87.62 270 GLY A CA 1
ATOM 2089 C C . GLY A 1 270 ? 15.145 -12.093 -6.247 1.00 87.62 270 GLY A C 1
ATOM 2090 O O . GLY A 1 270 ? 15.135 -12.326 -7.461 1.00 87.62 270 GLY A O 1
ATOM 2091 N N . CYS A 1 271 ? 14.576 -12.909 -5.358 1.00 86.25 271 CYS A N 1
ATOM 2092 C CA . CYS A 1 271 ? 13.944 -14.180 -5.712 1.00 86.25 271 CYS A CA 1
ATOM 2093 C C . CYS A 1 271 ? 12.708 -14.010 -6.613 1.00 86.25 271 CYS A C 1
ATOM 2095 O O . CYS A 1 271 ? 12.117 -12.932 -6.735 1.00 86.25 271 CYS A O 1
ATOM 2097 N N . GLY A 1 272 ? 12.317 -15.107 -7.261 1.00 89.19 272 GLY A N 1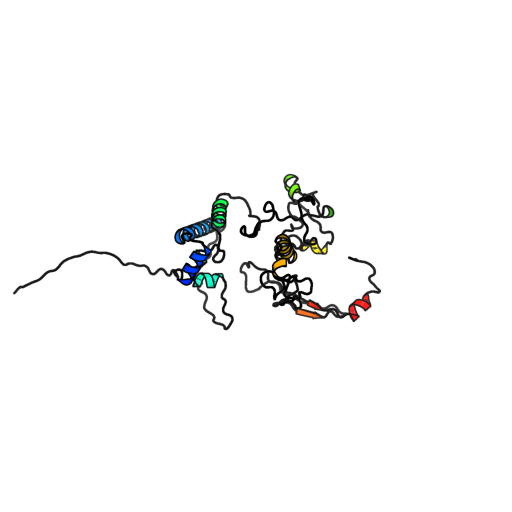
ATOM 2098 C CA . GLY A 1 272 ? 11.300 -15.129 -8.310 1.00 89.19 272 GLY A CA 1
ATOM 2099 C C . GLY A 1 272 ? 11.916 -15.272 -9.701 1.00 89.19 272 GLY A C 1
ATOM 2100 O O . GLY A 1 272 ? 13.132 -15.315 -9.867 1.00 89.19 272 GLY A O 1
ATOM 2101 N N . ALA A 1 273 ? 11.065 -15.405 -10.706 1.00 90.31 273 ALA A N 1
ATOM 2102 C CA . ALA A 1 273 ? 11.443 -15.740 -12.064 1.00 90.31 273 ALA A CA 1
ATOM 2103 C C . ALA A 1 273 ? 10.486 -15.103 -13.073 1.00 90.31 273 ALA A C 1
ATOM 2105 O O . ALA A 1 273 ? 9.329 -14.796 -12.783 1.00 90.31 273 ALA A O 1
ATOM 2106 N N . VAL A 1 274 ? 10.972 -14.938 -14.299 1.00 91.81 274 VAL A N 1
ATOM 2107 C CA . VAL A 1 274 ? 10.108 -14.661 -15.444 1.00 91.81 274 VAL A CA 1
ATOM 2108 C C . VAL A 1 274 ? 9.736 -16.003 -16.062 1.00 91.81 274 VAL A C 1
ATOM 2110 O O . VAL A 1 274 ? 10.595 -16.699 -16.597 1.00 91.81 274 VAL A O 1
ATOM 2113 N N . VAL A 1 275 ? 8.462 -16.371 -15.994 1.00 89.94 275 VAL A N 1
ATOM 2114 C CA . VAL A 1 275 ? 7.940 -17.614 -16.567 1.00 89.94 275 VAL A CA 1
ATOM 2115 C C . VAL A 1 275 ? 7.036 -17.302 -17.749 1.00 89.94 275 VAL A C 1
ATOM 2117 O O . VAL A 1 275 ? 6.235 -16.373 -17.709 1.00 89.94 275 VAL A O 1
ATOM 2120 N N . THR A 1 276 ? 7.158 -18.080 -18.823 1.00 89.56 276 THR A N 1
ATOM 2121 C CA . THR A 1 276 ? 6.282 -17.937 -19.994 1.00 89.56 276 THR A CA 1
ATOM 2122 C C . THR A 1 276 ? 5.175 -18.980 -19.930 1.00 89.56 276 THR A C 1
ATOM 2124 O O . THR A 1 276 ? 5.447 -20.190 -19.945 1.00 89.56 276 THR A O 1
ATOM 2127 N N . ALA A 1 277 ? 3.934 -18.505 -19.848 1.00 88.50 277 ALA A N 1
ATOM 2128 C CA . ALA A 1 277 ? 2.740 -19.332 -19.896 1.00 88.50 277 ALA A CA 1
ATOM 2129 C C . ALA A 1 277 ? 2.625 -19.999 -21.273 1.00 88.50 277 ALA A C 1
ATOM 2131 O O . ALA A 1 277 ? 2.761 -19.348 -22.311 1.00 88.50 277 ALA A O 1
ATOM 2132 N N . GLY A 1 278 ? 2.402 -21.311 -21.260 1.00 85.81 278 GLY A N 1
ATOM 2133 C CA . GLY A 1 278 ? 2.150 -22.119 -22.450 1.00 85.81 278 GLY A CA 1
ATOM 2134 C C . GLY A 1 278 ? 0.722 -22.671 -22.454 1.00 85.81 278 GLY A C 1
ATOM 2135 O O . GLY A 1 278 ? -0.049 -22.381 -21.540 1.00 85.81 278 GLY A O 1
ATOM 2136 N N . PRO A 1 279 ? 0.365 -23.487 -23.458 1.00 83.06 279 PRO A N 1
ATOM 2137 C CA . PRO A 1 279 ? -0.940 -24.148 -23.511 1.00 83.06 279 PRO A CA 1
ATOM 2138 C C . PRO A 1 279 ? -1.101 -25.253 -22.453 1.00 83.06 279 PRO A C 1
ATOM 2140 O O . PRO A 1 279 ? -2.218 -25.688 -22.194 1.00 83.06 279 PRO A O 1
ATOM 2143 N N . THR A 1 280 ? -0.004 -25.715 -21.850 1.00 86.31 280 THR A N 1
ATOM 2144 C CA . THR A 1 280 ? 0.007 -26.747 -20.811 1.00 86.31 280 THR A CA 1
ATOM 2145 C C . THR A 1 280 ? 0.320 -26.153 -19.441 1.00 86.31 280 THR A C 1
ATOM 2147 O O . THR A 1 280 ? 1.071 -25.178 -19.321 1.00 86.31 280 THR A O 1
ATOM 2150 N N . TRP A 1 281 ? -0.258 -26.758 -18.399 1.00 87.12 281 TRP A N 1
ATOM 2151 C CA . TRP A 1 281 ? 0.035 -26.406 -17.014 1.00 87.12 281 TRP A CA 1
ATOM 2152 C C . TRP A 1 281 ? 1.514 -26.632 -16.708 1.00 87.12 281 TRP A C 1
ATOM 2154 O O . TRP A 1 281 ? 2.091 -27.658 -17.064 1.00 87.12 281 TRP A O 1
ATOM 2164 N N . LYS A 1 282 ? 2.115 -25.659 -16.027 1.00 85.62 282 LYS A N 1
ATOM 2165 C CA . LYS A 1 282 ? 3.472 -25.745 -15.495 1.00 85.62 282 LYS A CA 1
ATOM 2166 C C . LYS A 1 282 ? 3.392 -25.581 -13.988 1.00 85.62 282 LYS A C 1
ATOM 2168 O O . LYS A 1 282 ? 2.769 -24.635 -13.512 1.00 85.62 282 LYS A O 1
ATOM 2173 N N . SER A 1 283 ? 4.041 -26.477 -13.260 1.00 88.00 283 SER A N 1
ATOM 2174 C CA . SER A 1 283 ? 4.171 -26.378 -11.810 1.00 88.00 283 SER A CA 1
ATOM 2175 C C . SER A 1 283 ? 5.466 -25.660 -11.457 1.00 88.00 283 SER A C 1
ATOM 2177 O O . SER A 1 283 ? 6.489 -25.846 -12.117 1.00 88.00 283 SER A O 1
ATOM 2179 N N . LYS A 1 284 ? 5.428 -24.845 -10.405 1.00 83.94 284 LYS A N 1
ATOM 2180 C CA . LYS A 1 284 ? 6.610 -24.215 -9.823 1.00 83.94 284 LYS A CA 1
ATOM 2181 C C . LYS A 1 284 ? 6.599 -24.480 -8.326 1.00 83.94 284 LYS A C 1
ATOM 2183 O O . LYS A 1 284 ? 5.621 -24.161 -7.656 1.00 83.94 284 LYS A O 1
ATOM 2188 N N . VAL A 1 285 ? 7.687 -25.043 -7.816 1.00 85.44 285 VAL A N 1
ATOM 2189 C CA . VAL A 1 285 ? 7.911 -25.146 -6.374 1.00 85.44 285 VAL A CA 1
ATOM 2190 C C . VAL A 1 285 ? 8.411 -23.790 -5.887 1.00 85.44 285 VAL A C 1
ATOM 2192 O O . VAL A 1 285 ? 9.351 -23.228 -6.453 1.00 85.44 285 VAL A O 1
ATOM 2195 N N . VAL A 1 286 ? 7.751 -23.246 -4.869 1.00 79.94 286 VAL A N 1
ATOM 2196 C CA . VAL A 1 286 ? 8.139 -21.993 -4.222 1.00 79.94 286 VAL A CA 1
ATOM 2197 C C . VAL A 1 286 ? 8.511 -22.319 -2.787 1.00 79.94 286 VAL A C 1
ATOM 2199 O O . VAL A 1 286 ? 7.667 -22.762 -2.013 1.00 79.94 286 VAL A O 1
ATOM 2202 N N . THR A 1 287 ? 9.772 -22.094 -2.440 1.00 78.31 287 THR A N 1
ATOM 2203 C CA . THR A 1 287 ? 10.240 -22.178 -1.057 1.00 78.31 287 THR A CA 1
ATOM 2204 C C . THR A 1 287 ? 10.065 -20.810 -0.414 1.00 78.31 287 THR A C 1
ATOM 2206 O O . THR A 1 287 ? 10.597 -19.818 -0.914 1.00 78.31 287 THR A O 1
ATOM 2209 N N . LEU A 1 288 ? 9.289 -20.751 0.666 1.00 74.88 288 LEU A N 1
ATOM 2210 C CA . LEU A 1 288 ? 9.051 -19.535 1.441 1.00 74.88 288 LEU A CA 1
ATOM 2211 C C . LEU A 1 288 ? 9.863 -19.580 2.739 1.00 74.88 288 LEU A C 1
ATOM 2213 O O . LEU A 1 288 ? 9.996 -20.637 3.350 1.00 74.88 288 LEU A O 1
ATOM 2217 N N . GLY A 1 289 ? 10.363 -18.421 3.170 1.00 68.88 289 GLY A N 1
ATOM 2218 C CA . GLY A 1 289 ? 11.202 -18.295 4.365 1.00 68.88 289 GLY A CA 1
ATOM 2219 C C . GLY A 1 289 ? 12.687 -18.566 4.104 1.00 68.88 289 GLY A C 1
ATOM 2220 O O . GLY A 1 289 ? 13.076 -19.101 3.068 1.00 68.88 289 GLY A O 1
ATOM 2221 N N . HIS A 1 290 ? 13.534 -18.154 5.047 1.00 68.56 290 HIS A N 1
ATOM 2222 C CA . HIS A 1 290 ? 14.962 -18.470 5.038 1.00 68.56 290 HIS A CA 1
ATOM 2223 C C . HIS A 1 290 ? 15.212 -19.620 6.011 1.00 68.56 290 HIS A C 1
ATOM 2225 O O . HIS A 1 290 ? 15.132 -19.422 7.217 1.00 68.56 290 HIS A O 1
ATOM 2231 N N . ALA A 1 291 ? 15.548 -20.805 5.495 1.00 65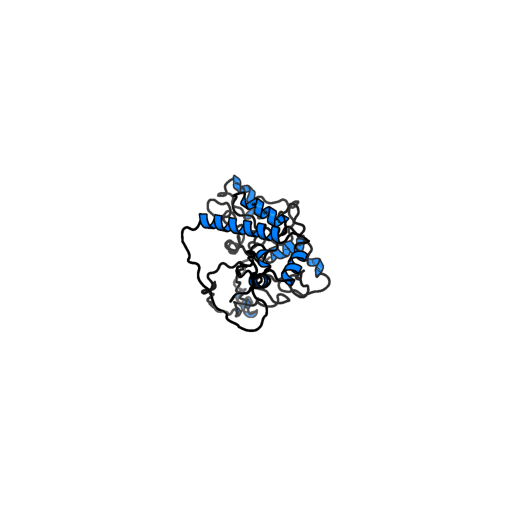.81 291 ALA A N 1
ATOM 2232 C CA . ALA A 1 291 ? 15.770 -21.998 6.321 1.00 65.81 291 ALA A CA 1
ATOM 2233 C C . ALA A 1 291 ? 16.886 -21.826 7.370 1.00 65.81 291 ALA A C 1
ATOM 2235 O O . ALA A 1 291 ? 16.884 -22.509 8.386 1.00 65.81 291 ALA A O 1
ATOM 2236 N N . THR A 1 292 ? 17.828 -20.911 7.129 1.00 67.12 292 THR A N 1
ATOM 2237 C CA . THR A 1 292 ? 18.992 -20.662 7.991 1.00 67.12 292 THR A CA 1
ATOM 2238 C C . THR A 1 292 ? 18.862 -19.420 8.868 1.00 67.12 292 THR A C 1
ATOM 2240 O O . THR A 1 292 ? 19.685 -19.222 9.753 1.00 67.12 292 THR A O 1
ATOM 2243 N N . ASN A 1 293 ? 17.852 -18.573 8.643 1.00 67.25 293 ASN A N 1
ATOM 2244 C CA . ASN A 1 293 ? 17.668 -17.343 9.408 1.00 67.25 293 ASN A CA 1
ATOM 2245 C C . ASN A 1 293 ? 16.341 -17.409 10.168 1.00 67.25 293 ASN A C 1
ATOM 2247 O O . ASN A 1 293 ? 15.283 -17.103 9.619 1.00 67.25 293 ASN A O 1
ATOM 2251 N N . MET A 1 294 ? 16.429 -17.844 11.428 1.00 68.12 294 MET A N 1
ATOM 2252 C CA . MET A 1 294 ? 15.298 -17.950 12.359 1.00 68.12 294 MET A CA 1
ATOM 2253 C C . MET A 1 294 ? 15.058 -16.660 13.161 1.00 68.12 294 MET A C 1
ATOM 2255 O O . MET A 1 294 ? 14.188 -16.631 14.029 1.00 68.12 294 MET A O 1
ATOM 2259 N N . GLY A 1 295 ? 15.824 -15.597 12.894 1.00 70.50 295 GLY A N 1
ATOM 2260 C CA . GLY A 1 295 ? 15.645 -14.306 13.546 1.00 70.50 295 GLY A CA 1
ATOM 2261 C C . GLY A 1 295 ? 14.361 -13.609 13.095 1.00 70.50 295 GLY A C 1
ATOM 2262 O O . GLY A 1 295 ? 13.936 -13.723 11.942 1.00 70.50 295 GLY A O 1
ATOM 2263 N N . LEU A 1 296 ? 13.749 -12.850 14.005 1.00 66.31 296 LEU A N 1
ATOM 2264 C CA . LEU A 1 296 ? 12.673 -11.927 13.653 1.00 66.31 296 LEU A CA 1
ATOM 2265 C C . LEU A 1 296 ? 13.216 -10.870 12.684 1.00 66.31 296 LEU A C 1
ATOM 2267 O O . LEU A 1 296 ? 14.262 -10.273 12.931 1.00 66.31 296 LEU A O 1
ATOM 2271 N N . ARG A 1 297 ? 12.498 -10.643 11.582 1.00 66.56 297 ARG A N 1
ATOM 2272 C CA . ARG A 1 297 ? 12.810 -9.597 10.604 1.00 66.56 297 ARG A CA 1
ATOM 2273 C C . ARG A 1 297 ? 11.752 -8.510 10.697 1.00 66.56 297 ARG A C 1
ATOM 2275 O O . ARG A 1 297 ? 10.560 -8.795 10.787 1.00 66.56 297 ARG A O 1
ATOM 2282 N N . ASP A 1 298 ? 12.212 -7.276 10.646 1.00 64.31 298 ASP A N 1
ATOM 2283 C CA . ASP A 1 298 ? 11.405 -6.061 10.565 1.00 64.31 298 ASP A CA 1
ATOM 2284 C C . ASP A 1 298 ? 10.764 -5.864 9.177 1.00 64.31 298 ASP A C 1
ATOM 2286 O O . ASP A 1 298 ? 9.786 -5.132 9.023 1.00 64.31 298 ASP A O 1
ATOM 2290 N N . THR A 1 299 ? 11.296 -6.549 8.161 1.00 68.69 299 THR A N 1
ATOM 2291 C CA . THR A 1 299 ? 10.900 -6.431 6.757 1.00 68.69 299 THR A CA 1
ATOM 2292 C C . THR A 1 299 ? 10.468 -7.763 6.149 1.00 68.69 299 THR A C 1
ATOM 2294 O O . THR A 1 299 ? 10.913 -8.851 6.526 1.00 68.69 299 THR A O 1
ATOM 2297 N N . TYR A 1 300 ? 9.588 -7.673 5.151 1.00 76.06 300 TYR A N 1
ATOM 2298 C CA . TYR A 1 300 ? 9.111 -8.824 4.393 1.00 76.06 300 TYR A CA 1
ATOM 2299 C C . TYR A 1 300 ? 10.034 -9.117 3.211 1.00 76.06 300 TYR A C 1
ATOM 2301 O O . TYR A 1 300 ? 10.327 -8.238 2.400 1.00 76.06 300 TYR A O 1
ATOM 2309 N N . ALA A 1 301 ? 10.438 -10.379 3.063 1.00 78.25 301 ALA A N 1
ATOM 2310 C CA . ALA A 1 301 ? 11.059 -10.849 1.832 1.00 78.25 301 ALA A CA 1
ATOM 2311 C C . ALA A 1 301 ? 9.969 -11.110 0.780 1.00 78.25 301 ALA A C 1
ATOM 2313 O O . ALA A 1 301 ? 9.090 -11.946 0.983 1.00 78.25 301 ALA A O 1
ATOM 2314 N N . MET A 1 302 ? 10.035 -10.407 -0.351 1.00 82.75 302 MET A N 1
ATOM 2315 C CA . MET A 1 302 ? 9.107 -10.590 -1.469 1.00 82.75 302 MET A CA 1
ATOM 2316 C C . MET A 1 302 ? 9.784 -11.317 -2.633 1.00 82.75 302 MET A C 1
ATOM 2318 O O . MET A 1 302 ? 10.759 -10.820 -3.196 1.00 82.75 302 MET A O 1
ATOM 2322 N N . CYS A 1 303 ? 9.222 -12.453 -3.053 1.00 87.19 303 CYS A N 1
ATOM 2323 C CA . CYS A 1 303 ? 9.593 -13.104 -4.310 1.00 87.19 303 CYS A CA 1
ATOM 2324 C C . CYS A 1 303 ? 8.610 -12.710 -5.408 1.00 87.19 303 CYS A C 1
ATOM 2326 O O . CYS A 1 303 ? 7.408 -12.935 -5.290 1.00 87.19 303 CYS A O 1
ATOM 2328 N N . ASN A 1 304 ? 9.127 -12.128 -6.488 1.00 91.38 304 ASN A N 1
ATOM 2329 C CA . ASN A 1 304 ? 8.300 -11.537 -7.536 1.00 91.38 304 ASN A CA 1
ATOM 2330 C C . ASN A 1 304 ? 8.374 -12.388 -8.801 1.00 91.38 304 ASN A C 1
ATOM 2332 O O . ASN A 1 304 ? 9.410 -12.413 -9.463 1.00 91.38 304 ASN A O 1
ATOM 2336 N N . ASP A 1 305 ? 7.287 -13.070 -9.148 1.00 91.69 305 ASP A N 1
ATOM 2337 C CA . ASP A 1 305 ? 7.185 -13.852 -10.378 1.00 91.69 305 ASP A CA 1
ATOM 2338 C C . ASP A 1 305 ? 6.450 -13.079 -11.472 1.00 91.69 305 ASP A C 1
ATOM 2340 O O . ASP A 1 305 ? 5.355 -12.561 -11.263 1.00 91.69 305 ASP A O 1
ATOM 2344 N N . TRP A 1 306 ? 7.041 -13.020 -12.664 1.00 93.38 306 TRP A N 1
ATOM 2345 C CA . TRP A 1 306 ? 6.404 -12.441 -13.846 1.00 93.38 306 TRP A CA 1
ATOM 2346 C C . TRP A 1 306 ? 5.927 -13.546 -14.768 1.00 93.38 306 TRP A C 1
ATOM 2348 O O . TRP A 1 306 ? 6.738 -14.242 -15.378 1.00 93.38 306 TRP A O 1
ATOM 2358 N N . ILE A 1 307 ? 4.611 -13.672 -14.912 1.00 91.12 307 ILE A N 1
ATOM 2359 C CA . ILE A 1 307 ? 4.002 -14.615 -15.847 1.00 91.12 307 ILE A CA 1
ATOM 2360 C C . ILE A 1 307 ? 3.756 -13.890 -17.170 1.00 91.12 307 ILE A C 1
ATOM 2362 O O . ILE A 1 307 ? 2.807 -13.122 -17.313 1.00 91.12 307 ILE A O 1
ATOM 2366 N N . LYS A 1 308 ? 4.621 -14.132 -18.155 1.00 89.88 308 LYS A N 1
ATOM 2367 C CA . LYS A 1 308 ? 4.446 -13.629 -19.520 1.00 89.88 308 LYS A CA 1
ATOM 2368 C C . LYS A 1 308 ? 3.490 -14.537 -20.278 1.00 89.88 308 LYS A C 1
ATOM 2370 O O . LYS A 1 308 ? 3.689 -15.749 -20.322 1.00 89.88 308 LYS A O 1
ATOM 2375 N N . VAL A 1 309 ? 2.484 -13.953 -20.916 1.00 84.44 309 VAL A N 1
ATOM 2376 C CA . VAL A 1 309 ? 1.531 -14.687 -21.752 1.00 84.44 309 VAL A CA 1
ATOM 2377 C C . VAL A 1 309 ? 1.731 -14.269 -23.201 1.00 84.44 309 VAL A C 1
ATOM 2379 O O . VAL A 1 309 ? 1.759 -13.079 -23.506 1.00 84.44 309 VAL A O 1
ATOM 2382 N N . CYS A 1 310 ? 1.889 -15.240 -24.102 1.00 75.88 310 CYS A N 1
ATOM 2383 C CA . CYS A 1 310 ? 1.922 -14.939 -25.528 1.00 75.88 310 CYS A CA 1
ATOM 2384 C C . CYS A 1 310 ? 0.514 -14.544 -25.987 1.00 75.88 310 CYS A C 1
ATOM 2386 O O . CYS A 1 310 ? -0.455 -15.264 -25.732 1.00 75.88 310 CYS A O 1
ATOM 2388 N N . TRP A 1 311 ? 0.406 -13.412 -26.683 1.00 65.69 311 TRP A N 1
ATOM 2389 C CA . TRP A 1 311 ? -0.864 -12.864 -27.163 1.00 65.69 311 TRP A CA 1
ATOM 2390 C C . TRP A 1 311 ? -1.681 -13.886 -27.972 1.00 65.69 311 TRP A C 1
ATOM 2392 O O . TRP A 1 311 ? -2.893 -13.978 -27.809 1.00 65.69 311 TRP A O 1
ATOM 2402 N N . SER A 1 312 ? -1.028 -14.741 -28.764 1.00 66.50 312 SER A N 1
ATOM 2403 C CA . SER A 1 312 ? -1.686 -15.784 -29.568 1.00 66.50 312 SER A CA 1
ATOM 2404 C C . SER A 1 312 ? -2.410 -16.864 -28.744 1.00 66.50 312 SER A C 1
ATOM 2406 O O . SER A 1 312 ? -3.358 -17.477 -29.238 1.00 66.50 312 SER A O 1
ATOM 2408 N N . ILE A 1 313 ? -2.016 -17.089 -27.485 1.00 60.75 313 ILE A N 1
ATOM 2409 C CA . ILE A 1 313 ? -2.609 -18.107 -26.600 1.00 60.75 313 ILE A CA 1
ATOM 2410 C C . ILE A 1 313 ? -3.899 -17.585 -25.943 1.00 60.75 313 ILE A C 1
ATOM 2412 O O . ILE A 1 313 ? -4.862 -18.338 -25.803 1.00 60.75 313 ILE A O 1
ATOM 2416 N N . LEU A 1 314 ? -3.963 -16.291 -25.600 1.00 55.34 314 LEU A N 1
ATOM 2417 C CA . LEU A 1 314 ? -5.132 -15.670 -24.952 1.00 55.34 314 LEU A CA 1
ATOM 2418 C C . LEU A 1 314 ? -6.390 -15.695 -25.833 1.00 55.34 314 LEU A C 1
ATOM 2420 O O . LEU A 1 314 ? -7.499 -15.847 -25.321 1.00 55.34 314 LEU A O 1
ATOM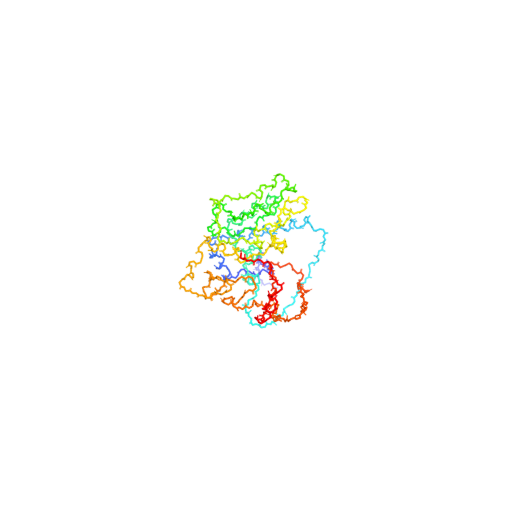 2424 N N . PHE A 1 315 ? -6.235 -15.594 -27.156 1.00 54.19 315 PHE A N 1
ATOM 2425 C CA . PHE A 1 315 ? -7.371 -15.528 -28.082 1.00 54.19 315 PHE A CA 1
ATOM 2426 C C . PHE A 1 315 ? -7.894 -16.892 -28.549 1.00 54.19 315 PHE A C 1
ATOM 2428 O O . PHE A 1 315 ? -9.049 -16.963 -28.960 1.00 54.19 315 PHE A O 1
ATOM 2435 N N . ARG A 1 316 ? -7.136 -17.993 -28.413 1.00 52.16 316 ARG A N 1
ATOM 2436 C CA . ARG A 1 316 ? -7.657 -19.343 -28.728 1.00 52.16 316 ARG A CA 1
ATOM 2437 C C . ARG A 1 316 ? -8.761 -19.811 -27.773 1.00 52.16 316 ARG A C 1
ATOM 2439 O O . ARG A 1 316 ? -9.568 -20.645 -28.161 1.00 52.16 316 ARG A O 1
ATOM 2446 N N . ASN A 1 317 ? -8.814 -19.273 -26.552 1.00 48.00 317 ASN A N 1
ATOM 2447 C CA . ASN A 1 317 ? -9.793 -19.662 -25.527 1.00 48.00 317 ASN A CA 1
ATOM 2448 C C . ASN A 1 317 ? -10.956 -18.673 -25.349 1.00 48.00 317 ASN A C 1
ATOM 2450 O O . ASN A 1 317 ? -11.878 -18.952 -24.578 1.00 48.00 317 ASN A O 1
ATOM 2454 N N . LYS A 1 318 ? -10.959 -17.531 -26.052 1.00 47.28 318 LYS A N 1
ATOM 2455 C CA . LYS A 1 318 ? -12.020 -16.518 -25.909 1.00 47.28 318 LYS A CA 1
ATOM 2456 C C . LYS A 1 318 ? -13.377 -16.977 -26.466 1.00 47.28 318 LYS A C 1
ATOM 2458 O O . LYS A 1 318 ? -14.399 -16.450 -26.053 1.00 47.28 318 LYS A O 1
ATOM 2463 N N . THR A 1 319 ? -13.414 -18.015 -27.304 1.00 42.62 319 THR A N 1
ATOM 2464 C CA . THR A 1 319 ? -14.655 -18.662 -27.771 1.00 42.62 319 THR A CA 1
ATOM 2465 C C . THR A 1 319 ? -15.334 -19.562 -26.727 1.00 42.62 319 THR A C 1
ATOM 2467 O O . THR A 1 319 ? -16.413 -20.073 -27.005 1.00 42.62 319 THR A O 1
ATOM 2470 N N . ARG A 1 320 ? -14.764 -19.758 -25.522 1.00 44.72 320 ARG A N 1
ATOM 2471 C CA . ARG A 1 320 ? -15.382 -20.575 -24.448 1.00 44.72 320 ARG A CA 1
ATOM 2472 C C . ARG A 1 320 ? -15.644 -19.856 -23.118 1.00 44.72 320 ARG A C 1
ATOM 2474 O O . ARG A 1 320 ? -16.146 -20.492 -22.197 1.00 44.72 320 ARG A O 1
ATOM 2481 N N . ARG A 1 321 ? -15.328 -18.565 -22.974 1.00 41.19 321 ARG A N 1
ATOM 2482 C CA . ARG A 1 321 ? -15.641 -17.797 -21.751 1.00 41.19 321 ARG A CA 1
ATOM 2483 C C . ARG A 1 321 ? -16.219 -16.428 -22.087 1.00 41.19 321 ARG A C 1
ATOM 2485 O O . ARG A 1 321 ? -15.522 -15.422 -22.063 1.00 41.19 321 ARG A O 1
ATOM 2492 N N . THR A 1 322 ? -17.514 -16.414 -22.370 1.00 36.03 322 THR A N 1
ATOM 2493 C CA . THR A 1 322 ? -18.379 -15.239 -22.225 1.00 36.03 322 THR A CA 1
ATOM 2494 C C . THR A 1 322 ? -19.121 -15.339 -20.895 1.00 36.03 322 THR A C 1
ATOM 2496 O O . THR A 1 322 ? -20.296 -15.679 -20.859 1.00 36.03 322 THR A O 1
ATOM 2499 N N . SER A 1 323 ? -18.419 -15.110 -19.791 1.00 39.84 323 SER A N 1
ATOM 2500 C CA . SER A 1 323 ? -18.970 -14.517 -18.567 1.00 39.84 323 SER A CA 1
ATOM 2501 C C . SER A 1 323 ? -17.805 -14.222 -17.622 1.00 39.84 323 SER A C 1
ATOM 2503 O O . SER A 1 323 ? -16.811 -14.948 -17.627 1.00 39.84 323 SER A O 1
ATOM 2505 N N . TYR A 1 324 ? -17.952 -13.162 -16.835 1.00 32.50 324 TYR A N 1
ATOM 2506 C CA . TYR A 1 324 ? -16.998 -12.552 -15.903 1.00 32.50 324 TYR A CA 1
ATOM 2507 C C . TYR A 1 324 ? -16.198 -11.350 -16.432 1.00 32.50 324 TYR A C 1
ATOM 2509 O O . TYR A 1 324 ? -15.102 -11.455 -16.979 1.00 32.50 324 TYR A O 1
ATOM 2517 N N . ASP A 1 325 ? -16.848 -10.215 -16.164 1.00 30.00 325 ASP A N 1
ATOM 2518 C CA . ASP A 1 325 ? -16.324 -8.978 -15.587 1.00 30.00 325 ASP A CA 1
ATOM 2519 C C . ASP A 1 325 ? -15.641 -7.978 -16.521 1.00 30.00 325 ASP A C 1
ATOM 2521 O O . ASP A 1 325 ? -14.469 -8.067 -16.882 1.00 30.00 325 ASP A O 1
ATOM 2525 N N . SER A 1 326 ? -16.441 -6.966 -16.864 1.00 27.88 326 SER A N 1
ATOM 2526 C CA . SER A 1 326 ? -16.022 -5.676 -17.394 1.00 27.88 326 SER A CA 1
ATOM 2527 C C . SER A 1 326 ? -16.047 -4.653 -16.254 1.00 27.88 326 SER A C 1
ATOM 2529 O O . SER A 1 326 ? -17.120 -4.415 -15.713 1.00 27.88 326 SER A O 1
ATOM 2531 N N . PHE A 1 327 ? -14.862 -4.096 -15.979 1.00 37.25 327 PHE A N 1
ATOM 2532 C CA . PHE A 1 327 ? -14.519 -2.814 -15.332 1.00 37.25 327 PHE A CA 1
ATOM 2533 C C . PHE A 1 327 ? -15.037 -2.487 -13.924 1.00 37.25 327 PHE A C 1
ATOM 2535 O O . PHE A 1 327 ? -16.256 -2.309 -13.733 1.00 37.25 327 PHE A O 1
#

Radius of gyration: 28.93 Å; chains: 1; bounding box: 105×48×90 Å